Protein AF-0000000087804708 (afdb_homodimer)

InterPro domains:
  IPR002577 Helix-turn-helix, HxlR type [PF01638] (23-110)
  IPR002577 Helix-turn-helix, HxlR type [PS51118] (15-113)
  IPR036388 Winged helix-like DNA-binding domain superfamily [G3DSA:1.10.10.10] (1-117)
  IPR036390 Winged helix DNA-binding domain superfamily [SSF46785] (14-110)

pLDDT: mean 95.7, std 7.65, range [40.72, 98.81]

Foldseek 3Di:
DPPPDDDLCVCQVPDPVSVVCVLCPDDCRLVLLVVQLVHKDFLVRSVVVPPPDDSVRSVVNQVVCVVVQQKDWDWDPDVVITIIIHGDPVNNVCVVVVVVCVVVVVVVVVVCVVVVVD/DPPPDDDLCVCQVPDPVSVVCVLCPDDCRLVLLVVQLVHKDFLVRSVVVPPPDDSVRSVVNQVVCVVVQQKDWDWDPDVVITIIIHGDPVNNVCVVVVVVCVVVVVVVVVVCVVVVVD

Nearest PDB structures (foldseek):
  4a5n-assembly2_D  TM=9.215E-01  e=2.340E-09  Bacillus subtilis
  4a5m-assembly1_B  TM=9.350E-01  e=2.830E-09  Bacillus subtilis
  2fsw-assembly1_A  TM=8.884E-01  e=7.799E-09  Porphyromonas gingivalis W83
  5hs8-assembly1_A  TM=8.272E-01  e=1.379E-08  Bacillus subtilis subsp. subtilis str. 168
  1yyv-assembly1_B  TM=7.844E-01  e=1.379E-08  Salmonella enterica subsp. enterica serovar Typhimurium str. LT2

Structure (mmCIF, N/CA/C/O backbone):
data_AF-00000000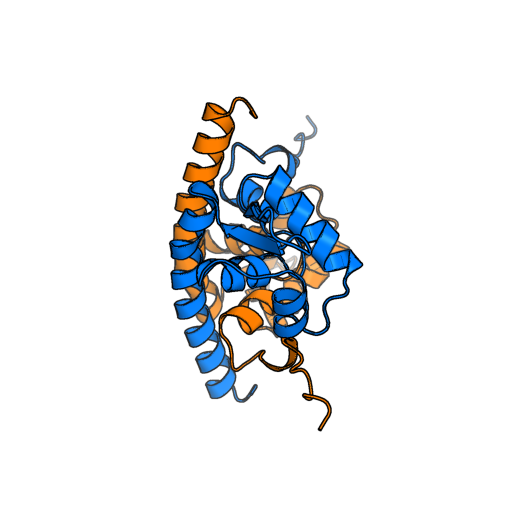87804708-model_v1
#
loop_
_entity.id
_entity.type
_entity.pdbx_description
1 polymer 'Helix-turn-helix domain-containing protein'
#
loop_
_atom_site.group_PDB
_atom_site.id
_atom_site.type_symbol
_atom_site.label_atom_id
_atom_site.label_alt_id
_atom_site.label_comp_id
_atom_site.label_asym_id
_atom_site.label_entity_id
_atom_site.label_seq_id
_atom_site.pdbx_PDB_ins_code
_atom_site.Cartn_x
_atom_site.Cartn_y
_atom_site.Cartn_z
_atom_site.occupancy
_atom_site.B_iso_or_equiv
_atom_site.auth_seq_id
_atom_site.auth_comp_id
_atom_site.auth_asym_id
_atom_site.auth_atom_id
_atom_site.pdbx_PDB_model_num
ATOM 1 N N . MET A 1 1 ? 29.203 -20.672 -7.141 1 40.72 1 MET A N 1
ATOM 2 C CA . MET A 1 1 ? 29.219 -19.328 -6.59 1 40.72 1 MET A CA 1
ATOM 3 C C . MET A 1 1 ? 27.844 -18.953 -6.031 1 40.72 1 MET A C 1
ATOM 5 O O . MET A 1 1 ? 26.812 -19.219 -6.664 1 40.72 1 MET A O 1
ATOM 9 N N . ALA A 1 2 ? 27.688 -18.953 -4.844 1 51.41 2 ALA A N 1
ATOM 10 C CA . ALA A 1 2 ? 26.406 -18.75 -4.16 1 51.41 2 ALA A CA 1
ATOM 11 C C . ALA A 1 2 ? 25.672 -17.531 -4.699 1 51.41 2 ALA A C 1
ATOM 13 O O . ALA A 1 2 ? 26.266 -16.453 -4.836 1 51.41 2 ALA A O 1
ATOM 14 N N . GLU A 1 3 ? 24.766 -17.734 -5.645 1 63.75 3 GLU A N 1
ATOM 15 C CA . GLU A 1 3 ? 24.109 -16.578 -6.234 1 63.75 3 GLU A CA 1
ATOM 16 C C . GLU A 1 3 ? 23.75 -15.539 -5.168 1 63.75 3 GLU A C 1
ATOM 18 O O . GLU A 1 3 ? 23.188 -15.875 -4.129 1 63.75 3 GLU A O 1
ATOM 23 N N . GLN A 1 4 ? 24.5 -14.57 -4.914 1 77.81 4 GLN A N 1
ATOM 24 C CA . GLN A 1 4 ? 24.25 -13.492 -3.969 1 77.81 4 GLN A CA 1
ATOM 25 C C . GLN A 1 4 ? 22.859 -12.898 -4.164 1 77.81 4 GLN A C 1
ATOM 27 O O . GLN A 1 4 ? 22.531 -12.375 -5.234 1 77.81 4 GLN A O 1
ATOM 32 N N . LEU A 1 5 ? 21.922 -13.281 -3.314 1 90.06 5 LEU A N 1
ATOM 33 C CA . LEU A 1 5 ? 20.547 -12.805 -3.438 1 90.06 5 LEU A CA 1
ATOM 34 C C . LEU A 1 5 ? 20.469 -11.305 -3.189 1 90.06 5 LEU A C 1
ATOM 36 O O . LEU A 1 5 ? 21.156 -10.781 -2.311 1 90.06 5 LEU A O 1
ATOM 40 N N . VAL A 1 6 ? 19.75 -10.672 -4.059 1 90.38 6 VAL A N 1
ATOM 41 C CA . VAL A 1 6 ? 19.562 -9.227 -3.939 1 90.38 6 VAL A CA 1
ATOM 42 C C . VAL A 1 6 ? 18.469 -8.938 -2.914 1 90.38 6 VAL A C 1
ATOM 44 O O . VAL A 1 6 ? 17.375 -9.508 -2.98 1 90.38 6 VAL A O 1
ATOM 47 N N . ASN A 1 7 ? 18.859 -8.148 -1.885 1 96.06 7 ASN A N 1
ATOM 48 C CA . ASN A 1 7 ? 17.844 -7.617 -0.981 1 96.06 7 ASN A CA 1
ATOM 49 C C . ASN A 1 7 ? 16.953 -6.602 -1.681 1 96.06 7 ASN A C 1
ATOM 51 O O . ASN A 1 7 ? 17.406 -5.516 -2.049 1 96.06 7 ASN A O 1
ATOM 55 N N . VAL A 1 8 ? 15.672 -6.938 -1.8 1 95.19 8 VAL A N 1
ATOM 56 C CA . VAL A 1 8 ? 14.781 -6.102 -2.592 1 95.19 8 VAL A CA 1
ATOM 57 C C . VAL A 1 8 ? 14.688 -4.711 -1.969 1 95.19 8 VAL A C 1
ATOM 59 O O . VAL A 1 8 ? 14.453 -3.723 -2.672 1 95.19 8 VAL A O 1
ATOM 62 N N . HIS A 1 9 ? 14.875 -4.562 -0.65 1 94.62 9 HIS A N 1
ATOM 63 C CA . HIS A 1 9 ? 14.812 -3.27 0.025 1 94.62 9 HIS A CA 1
ATOM 64 C C . HIS A 1 9 ? 15.984 -2.377 -0.386 1 94.62 9 HIS A C 1
ATOM 66 O O . HIS A 1 9 ? 15.914 -1.154 -0.245 1 94.62 9 HIS A O 1
ATOM 72 N N . ASP A 1 10 ? 17.047 -2.988 -0.896 1 96.19 10 ASP A N 1
ATOM 73 C CA . ASP A 1 10 ? 18.203 -2.227 -1.368 1 96.19 10 ASP A CA 1
ATOM 74 C C . ASP A 1 10 ? 17.906 -1.548 -2.703 1 96.19 10 ASP A C 1
ATOM 76 O O . ASP A 1 10 ? 18.672 -0.706 -3.166 1 96.19 10 ASP A O 1
ATOM 80 N N . LEU A 1 11 ? 16.766 -1.936 -3.232 1 97.06 11 LEU A N 1
ATOM 81 C CA . LEU A 1 11 ? 16.406 -1.384 -4.535 1 97.06 11 LEU A CA 1
ATOM 82 C C . LEU A 1 11 ? 15.633 -0.079 -4.379 1 97.06 11 LEU A C 1
ATOM 84 O O . LEU A 1 11 ? 15.312 0.581 -5.371 1 97.06 11 LEU A O 1
ATOM 88 N N . VAL A 1 12 ? 15.375 0.288 -3.113 1 97.06 12 VAL A N 1
ATOM 89 C CA . VAL A 1 12 ? 14.734 1.571 -2.852 1 97.06 12 VAL A CA 1
ATOM 90 C C . VAL A 1 12 ? 15.586 2.703 -3.418 1 97.06 12 VAL A C 1
ATOM 92 O O . VAL A 1 12 ? 16.812 2.723 -3.236 1 97.06 12 VAL A O 1
ATOM 95 N N . GLY A 1 13 ? 14.953 3.611 -4.152 1 97.38 13 GLY A N 1
ATOM 96 C CA . GLY A 1 13 ? 15.68 4.691 -4.809 1 97.38 13 GLY A CA 1
ATOM 97 C C . GLY A 1 13 ? 16.094 4.355 -6.23 1 97.38 13 GLY A C 1
ATOM 98 O O . GLY A 1 13 ? 16.578 5.215 -6.961 1 97.38 13 GLY A O 1
ATOM 99 N N . ARG A 1 14 ? 15.875 3.076 -6.621 1 97.31 14 ARG A N 1
ATOM 100 C CA . ARG A 1 14 ? 16.219 2.631 -7.965 1 97.31 14 ARG A CA 1
ATOM 101 C C . ARG A 1 14 ? 15.023 1.949 -8.633 1 97.31 14 ARG A C 1
ATOM 103 O O . ARG A 1 14 ? 14.844 2.062 -9.852 1 97.31 14 ARG A O 1
ATOM 110 N N . CYS A 1 15 ? 14.289 1.201 -7.91 1 98.06 15 CYS A N 1
ATOM 111 C CA . CYS A 1 15 ? 13.086 0.522 -8.359 1 98.06 15 CYS A CA 1
ATOM 112 C C . CYS A 1 15 ? 11.836 1.26 -7.891 1 98.06 15 CYS A C 1
ATOM 114 O O . CYS A 1 15 ? 11.648 1.466 -6.691 1 98.06 15 CYS A O 1
ATOM 116 N N . PRO A 1 16 ? 10.953 1.622 -8.828 1 98.44 16 PRO A N 1
ATOM 117 C CA . PRO A 1 16 ? 9.766 2.379 -8.43 1 98.44 16 PRO A CA 1
ATOM 118 C C . PRO A 1 16 ? 8.844 1.583 -7.512 1 98.44 16 PRO A C 1
ATOM 120 O O . PRO A 1 16 ? 8.211 2.154 -6.617 1 98.44 16 PRO A O 1
ATOM 123 N N . PHE A 1 17 ? 8.82 0.298 -7.691 1 98.06 17 PHE A N 1
ATOM 124 C CA . PHE A 1 17 ? 7.922 -0.51 -6.879 1 98.06 17 PHE A CA 1
ATOM 125 C C . PHE A 1 17 ? 8.492 -0.714 -5.48 1 98.06 17 PHE A C 1
ATOM 127 O O . PHE A 1 17 ? 7.766 -0.603 -4.488 1 98.06 17 PHE A O 1
ATOM 134 N N . ALA A 1 18 ? 9.789 -1.055 -5.359 1 97.56 18 ALA A N 1
ATOM 135 C CA . ALA A 1 18 ? 10.422 -1.154 -4.047 1 97.56 18 ALA A CA 1
ATOM 136 C C . ALA A 1 18 ? 10.336 0.171 -3.295 1 97.56 18 ALA A C 1
ATOM 138 O O . ALA A 1 18 ? 10.07 0.19 -2.09 1 97.56 18 ALA A O 1
ATOM 139 N N . THR A 1 19 ? 10.531 1.258 -4.031 1 97.88 19 THR A N 1
ATOM 140 C CA . THR A 1 19 ? 10.453 2.592 -3.447 1 97.88 19 THR A CA 1
ATOM 141 C C . THR A 1 19 ? 9.039 2.885 -2.957 1 97.88 19 THR A C 1
ATOM 143 O O . THR A 1 19 ? 8.844 3.324 -1.821 1 97.88 19 THR A O 1
ATOM 146 N N . SER A 1 20 ? 8.039 2.605 -3.783 1 97.12 20 SER A N 1
ATOM 147 C CA . SER A 1 20 ? 6.648 2.832 -3.404 1 97.12 20 SER A CA 1
ATOM 148 C C . SER A 1 20 ? 6.25 1.956 -2.223 1 97.12 20 SER A C 1
ATOM 150 O O . SER A 1 20 ? 5.527 2.402 -1.329 1 97.12 20 SER A O 1
ATOM 152 N N . GLN A 1 21 ? 6.676 0.709 -2.283 1 96.12 21 GLN A N 1
ATOM 153 C CA . GLN A 1 21 ? 6.371 -0.192 -1.177 1 96.12 21 GLN A CA 1
ATOM 154 C C . GLN A 1 21 ? 6.887 0.37 0.146 1 96.12 21 GLN A C 1
ATOM 156 O O . GLN A 1 21 ? 6.176 0.343 1.154 1 96.12 21 GLN A O 1
ATOM 161 N N . LYS A 1 22 ? 8.102 0.842 0.152 1 95.44 22 LYS A N 1
ATOM 162 C CA . LYS A 1 22 ? 8.68 1.433 1.356 1 95.44 22 LYS A CA 1
ATOM 163 C C . LYS A 1 22 ? 7.844 2.615 1.842 1 95.44 22 LYS A C 1
ATOM 165 O O . LYS A 1 22 ? 7.559 2.732 3.035 1 95.44 22 LYS A O 1
ATOM 170 N N . LEU A 1 23 ? 7.438 3.471 0.942 1 95.94 23 LEU A N 1
ATOM 171 C CA . LEU A 1 23 ? 6.727 4.699 1.268 1 95.94 23 LEU A CA 1
ATOM 172 C C . LEU A 1 23 ? 5.324 4.395 1.785 1 95.94 23 LEU A C 1
ATOM 174 O O . LEU A 1 23 ? 4.797 5.121 2.629 1 95.94 23 LEU A O 1
ATOM 178 N N . LEU A 1 24 ? 4.758 3.352 1.219 1 93.62 24 LEU A N 1
ATOM 179 C CA . LEU A 1 24 ? 3.357 3.072 1.503 1 93.62 24 LEU A CA 1
ATOM 180 C C . LEU A 1 24 ? 3.223 1.929 2.504 1 93.62 24 LEU A C 1
ATOM 182 O O . LEU A 1 24 ? 2.119 1.438 2.75 1 93.62 24 LEU A O 1
ATOM 186 N N . ALA A 1 25 ? 4.441 1.642 3.008 1 87.38 25 ALA A N 1
ATOM 187 C CA . ALA A 1 25 ? 4.434 0.559 3.986 1 87.38 25 ALA A CA 1
ATOM 188 C C . ALA A 1 25 ? 3.648 0.954 5.234 1 87.38 25 ALA A C 1
ATOM 190 O O . ALA A 1 25 ? 3.654 2.119 5.637 1 87.38 25 ALA A O 1
ATOM 191 N N . GLY A 1 26 ? 2.818 0.131 5.777 1 83.31 26 GLY A N 1
ATOM 192 C CA . GLY A 1 26 ? 2.027 0.379 6.973 1 83.31 26 GLY A CA 1
ATOM 193 C C . GLY A 1 26 ? 0.533 0.355 6.715 1 83.31 26 GLY A C 1
ATOM 194 O O . GLY A 1 26 ? 0.088 0.59 5.59 1 83.31 26 GLY A O 1
ATOM 195 N N . LYS A 1 27 ? -0.125 0.349 7.719 1 90.69 27 LYS A N 1
ATOM 196 C CA . LYS A 1 27 ? -1.565 0.12 7.656 1 90.69 27 LYS A CA 1
ATOM 197 C C . LYS A 1 27 ? -2.316 1.417 7.371 1 90.69 27 LYS A C 1
ATOM 199 O O . LYS A 1 27 ? -3.463 1.39 6.918 1 90.69 27 LYS A O 1
ATOM 204 N N . TRP A 1 28 ? -1.618 2.553 7.43 1 96.19 28 TRP A N 1
ATOM 205 C CA . TRP A 1 28 ? -2.365 3.807 7.438 1 96.19 28 TRP A CA 1
ATOM 206 C C . TRP A 1 28 ? -1.939 4.699 6.277 1 96.19 28 TRP A C 1
ATOM 208 O O . TRP A 1 28 ? -2.646 5.645 5.922 1 96.19 28 TRP A O 1
ATOM 218 N N . SER A 1 29 ? -0.839 4.41 5.645 1 95.88 29 SER A N 1
ATOM 219 C CA . SER A 1 29 ? -0.199 5.344 4.723 1 95.88 29 SER A CA 1
ATOM 220 C C . SER A 1 29 ? -1.113 5.68 3.551 1 95.88 29 SER A C 1
ATOM 222 O O . SER A 1 29 ? -1.281 6.848 3.201 1 95.88 29 SER A O 1
ATOM 224 N N . LEU A 1 30 ? -1.715 4.672 2.986 1 97.06 30 LEU A N 1
ATOM 225 C CA . LEU A 1 30 ? -2.592 4.879 1.84 1 97.06 30 LEU A CA 1
ATOM 226 C C . LEU A 1 30 ? -3.783 5.754 2.219 1 97.06 30 LEU A C 1
ATOM 228 O O . LEU A 1 30 ? -4.156 6.664 1.473 1 97.06 30 LEU A O 1
ATOM 232 N N . LEU A 1 31 ? -4.332 5.527 3.367 1 98.12 31 LEU A N 1
ATOM 233 C CA . LEU A 1 31 ? -5.516 6.266 3.801 1 98.12 31 LEU A CA 1
ATOM 234 C C . LEU A 1 31 ? -5.156 7.703 4.168 1 98.12 31 LEU A C 1
ATOM 236 O O . LEU A 1 31 ? -5.93 8.625 3.908 1 98.12 31 LEU A O 1
ATOM 240 N N . ILE A 1 32 ? -3.984 7.852 4.781 1 98.38 32 ILE A N 1
ATOM 241 C CA . ILE A 1 32 ? -3.527 9.203 5.086 1 98.38 32 ILE A CA 1
ATOM 242 C C . ILE A 1 32 ? -3.311 9.977 3.791 1 98.38 32 ILE A C 1
ATOM 244 O O . ILE A 1 32 ? -3.754 11.125 3.664 1 98.38 32 ILE A O 1
ATOM 248 N N . MET A 1 33 ? -2.662 9.359 2.807 1 98.31 33 MET A N 1
ATOM 249 C CA . MET A 1 33 ? -2.441 10 1.513 1 98.31 33 MET A CA 1
ATOM 250 C C . MET A 1 33 ? -3.766 10.375 0.857 1 98.31 33 MET A C 1
ATOM 252 O O . MET A 1 33 ? -3.887 11.445 0.262 1 98.31 33 MET A O 1
ATOM 256 N N . HIS A 1 34 ? -4.707 9.5 0.982 1 98.62 34 HIS A N 1
ATOM 257 C CA . HIS A 1 34 ? -6.027 9.766 0.423 1 98.62 34 HIS A CA 1
ATOM 258 C C . HIS A 1 34 ? -6.68 10.969 1.098 1 98.62 34 HIS A C 1
ATOM 260 O O . HIS A 1 34 ? -7.172 11.875 0.422 1 98.62 34 HIS A O 1
ATOM 266 N N . GLU A 1 35 ? -6.684 10.984 2.426 1 98.56 35 GLU A N 1
ATOM 267 C CA . GLU A 1 35 ? -7.297 12.086 3.162 1 98.56 35 GLU A CA 1
ATOM 268 C C . GLU A 1 35 ? -6.652 13.414 2.795 1 98.56 35 GLU A C 1
ATOM 270 O O . GLU A 1 35 ? -7.352 14.414 2.588 1 98.56 35 GLU A O 1
ATOM 275 N N . LEU A 1 36 ? -5.371 13.422 2.639 1 98.75 36 LEU A N 1
ATOM 276 C CA . LEU A 1 36 ? -4.648 14.664 2.385 1 98.75 36 LEU A CA 1
ATOM 277 C C . LEU A 1 36 ? -4.766 15.07 0.919 1 98.75 36 LEU A C 1
ATOM 279 O O . LEU A 1 36 ? -4.484 16.219 0.566 1 98.75 36 LEU A O 1
ATOM 283 N N . SER A 1 37 ? -5.102 14.094 0.07 1 98.5 37 SER A N 1
ATOM 284 C CA . SER A 1 37 ? -5.273 14.414 -1.344 1 98.5 37 SER A CA 1
ATOM 285 C C . SER A 1 37 ? -6.457 15.352 -1.56 1 98.5 37 SER A C 1
ATOM 287 O O . SER A 1 37 ? -6.559 16 -2.602 1 98.5 37 SER A O 1
ATOM 289 N N . GLU A 1 38 ? -7.305 15.43 -0.633 1 97.19 38 GLU A N 1
ATOM 290 C CA . GLU A 1 38 ? -8.492 16.266 -0.738 1 97.19 38 GLU A CA 1
ATOM 291 C C . GLU A 1 38 ? -8.211 17.688 -0.243 1 97.19 38 GLU A C 1
ATOM 293 O O . GLU A 1 38 ? -9.062 18.578 -0.377 1 97.19 38 GLU A O 1
ATOM 298 N N . GLY A 1 39 ? -7.102 17.906 0.37 1 98 39 GLY A N 1
ATOM 299 C CA . GLY A 1 39 ? -6.707 19.219 0.875 1 98 39 GLY A CA 1
ATOM 300 C C . GLY A 1 39 ? -6.082 19.156 2.256 1 98 39 GLY A C 1
ATOM 301 O O . GLY A 1 39 ? -5.922 18.078 2.824 1 98 39 GLY A O 1
ATOM 302 N N . PRO A 1 40 ? -5.711 20.328 2.762 1 98.62 40 PRO A N 1
ATOM 303 C CA . PRO A 1 40 ? -5.117 20.391 4.098 1 98.62 40 PRO A CA 1
ATOM 304 C C . PRO A 1 40 ? -6.062 19.906 5.191 1 98.62 40 PRO A C 1
ATOM 306 O O . PRO A 1 40 ? -7.266 20.172 5.133 1 98.62 40 PRO A O 1
ATOM 309 N N . VAL A 1 41 ? -5.508 19.203 6.164 1 98.69 41 VAL A N 1
ATOM 310 C CA . VAL A 1 41 ? -6.316 18.656 7.246 1 98.69 41 VAL A CA 1
ATOM 311 C C . VAL A 1 41 ? -5.578 18.812 8.578 1 98.69 41 VAL A C 1
ATOM 313 O O . VAL A 1 41 ? -4.355 18.656 8.633 1 98.69 41 VAL A O 1
ATOM 316 N N . ARG A 1 42 ? -6.32 19.125 9.609 1 98.31 42 ARG A N 1
ATOM 317 C CA . ARG A 1 42 ? -5.738 19.219 10.938 1 98.31 42 ARG A CA 1
ATOM 318 C C . ARG A 1 42 ? -5.562 17.828 11.562 1 98.31 42 ARG A C 1
ATOM 320 O O . ARG A 1 42 ? -6.262 16.891 11.188 1 98.31 42 ARG A O 1
ATOM 327 N N . PHE A 1 43 ? -4.664 17.781 12.594 1 98.44 43 PHE A N 1
ATOM 328 C CA . PHE A 1 43 ? -4.293 16.516 13.227 1 98.44 43 PHE A CA 1
ATOM 329 C C . PHE A 1 43 ? -5.523 15.812 13.781 1 98.44 43 PHE A C 1
ATOM 331 O O . PHE A 1 43 ? -5.77 14.648 13.469 1 98.44 43 PHE A O 1
ATOM 338 N N . ARG A 1 44 ? -6.2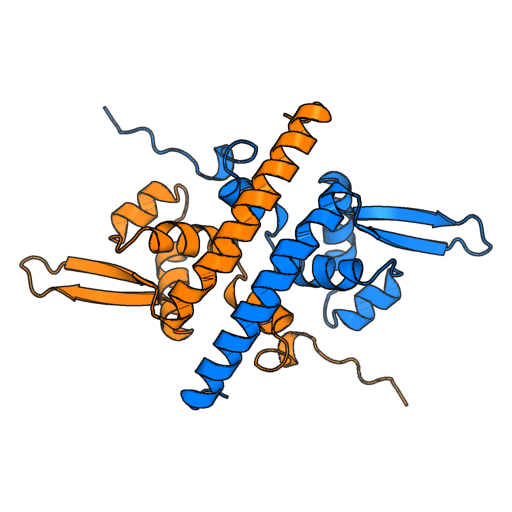89 16.5 14.477 1 97.5 44 ARG A N 1
ATOM 339 C CA . ARG A 1 44 ? -7.43 15.898 15.156 1 97.5 44 ARG A CA 1
ATOM 340 C C . ARG A 1 44 ? -8.484 15.445 14.148 1 97.5 44 ARG A C 1
ATOM 342 O O . ARG A 1 44 ? -9.164 14.438 14.367 1 97.5 44 ARG A O 1
ATOM 349 N N . GLU A 1 45 ? -8.633 16.219 13.117 1 97.81 45 GLU A N 1
ATOM 350 C CA . GLU A 1 45 ? -9.562 15.828 12.055 1 97.81 45 GLU A CA 1
ATOM 351 C C . GLU A 1 45 ? -9.109 14.547 11.367 1 97.81 45 GLU A C 1
ATOM 353 O O . GLU A 1 45 ? -9.922 13.664 11.086 1 97.81 45 GLU A O 1
ATOM 358 N N . LEU A 1 46 ? -7.832 14.398 11.047 1 98.31 46 LEU A N 1
ATOM 359 C CA . LEU A 1 46 ? -7.289 13.164 10.5 1 98.31 46 LEU A CA 1
ATOM 360 C C . LEU A 1 46 ? -7.551 11.992 11.438 1 98.31 46 LEU A C 1
ATOM 362 O O . LEU A 1 46 ? -7.965 10.922 10.992 1 98.31 46 LEU A O 1
ATOM 366 N N . GLU A 1 47 ? -7.23 12.25 12.719 1 98.06 47 GLU A N 1
ATOM 367 C CA . GLU A 1 47 ? -7.461 11.227 13.734 1 98.06 47 GLU A CA 1
ATOM 368 C C . GLU A 1 47 ? -8.906 10.734 13.695 1 98.06 47 GLU A C 1
ATOM 370 O O . GLU A 1 47 ? -9.156 9.531 13.75 1 98.06 47 GLU A O 1
ATOM 375 N N . ARG A 1 48 ? -9.828 11.656 13.547 1 97.38 48 ARG A N 1
ATOM 376 C CA . ARG A 1 48 ? -11.25 11.32 13.516 1 97.38 48 ARG A CA 1
ATOM 377 C C . ARG A 1 48 ? -11.594 10.531 12.25 1 97.38 48 ARG A C 1
ATOM 379 O O . ARG A 1 48 ? -12.273 9.508 12.32 1 97.38 48 ARG A O 1
ATOM 386 N N . ARG A 1 49 ? -11.133 10.953 11.117 1 96.94 49 ARG A N 1
ATOM 387 C CA . ARG A 1 49 ? -11.453 10.344 9.828 1 96.94 49 ARG A CA 1
ATOM 388 C C . ARG A 1 49 ? -10.859 8.945 9.719 1 96.94 49 ARG A C 1
ATOM 390 O O . ARG A 1 49 ? -11.383 8.102 8.984 1 96.94 49 ARG A O 1
ATOM 397 N N . LEU A 1 50 ? -9.812 8.719 10.461 1 97.88 50 LEU A N 1
ATOM 398 C CA . LEU A 1 50 ? -9.078 7.461 10.352 1 97.88 50 LEU A CA 1
ATOM 399 C C . LEU A 1 50 ? -9.281 6.605 11.602 1 97.88 50 LEU A C 1
ATOM 401 O O . LEU A 1 50 ? -8.461 5.727 11.891 1 97.88 50 LEU A O 1
ATOM 405 N N . HIS A 1 51 ? -10.406 6.934 12.312 1 97.44 51 HIS A N 1
ATOM 406 C CA . HIS A 1 51 ? -10.711 6.09 13.461 1 97.44 51 HIS A CA 1
ATOM 407 C C . HIS A 1 51 ? -10.734 4.613 13.07 1 97.44 51 HIS A C 1
ATOM 409 O O . HIS A 1 51 ? -11.305 4.25 12.047 1 97.44 51 HIS A O 1
ATOM 415 N N . PRO A 1 52 ? -9.961 3.822 13.883 1 97.5 52 PRO A N 1
ATOM 416 C CA . PRO A 1 52 ? -9.492 4.016 15.258 1 97.5 52 PRO A CA 1
ATOM 417 C C . PRO A 1 52 ? -7.977 4.223 15.344 1 97.5 52 PRO A C 1
ATOM 419 O O . PRO A 1 52 ? -7.332 3.703 16.25 1 97.5 52 PRO A O 1
ATOM 422 N N . ILE A 1 53 ? -7.316 4.848 14.43 1 97.44 53 ILE A N 1
ATOM 423 C CA . ILE A 1 53 ? -5.883 5.121 14.516 1 97.44 53 ILE A CA 1
ATOM 424 C C . ILE A 1 53 ? -5.566 5.793 15.852 1 97.44 53 ILE A C 1
ATOM 426 O O . ILE A 1 53 ? -6.328 6.641 16.328 1 97.44 53 ILE A O 1
ATOM 430 N N . THR A 1 54 ? -4.445 5.395 16.484 1 97.94 54 THR A N 1
ATOM 431 C CA . THR A 1 54 ? -4.023 6.047 17.719 1 97.94 54 THR A CA 1
ATOM 432 C C . THR A 1 54 ? -3.236 7.32 17.406 1 97.94 54 THR A C 1
ATOM 434 O O . THR A 1 54 ? -2.684 7.469 16.312 1 97.94 54 THR A O 1
ATOM 437 N N . GLN A 1 55 ? -3.176 8.195 18.328 1 98.12 55 GLN A N 1
ATOM 438 C CA . GLN A 1 55 ? -2.422 9.438 18.188 1 98.12 55 GLN A CA 1
ATOM 439 C C . GLN A 1 55 ? -0.942 9.156 17.938 1 98.12 55 GLN A C 1
ATOM 441 O O . GLN A 1 55 ? -0.305 9.82 17.125 1 98.12 55 GLN A O 1
ATOM 446 N N . ALA A 1 56 ? -0.42 8.25 18.625 1 98.31 56 ALA A N 1
ATOM 447 C CA . ALA A 1 56 ? 0.989 7.895 18.469 1 98.31 56 ALA A CA 1
ATOM 448 C C . ALA A 1 56 ? 1.288 7.418 17.047 1 98.31 56 ALA A C 1
ATOM 450 O O . ALA A 1 56 ? 2.271 7.848 16.438 1 98.31 56 ALA A O 1
ATOM 451 N N . THR A 1 57 ? 0.416 6.527 16.531 1 98.25 57 THR A N 1
ATOM 452 C CA . THR A 1 57 ? 0.588 5.988 15.188 1 98.25 57 THR A CA 1
ATOM 453 C C . THR A 1 57 ? 0.462 7.094 14.141 1 98.25 57 THR A C 1
ATOM 455 O O . THR A 1 57 ? 1.26 7.164 13.203 1 98.25 57 THR A O 1
ATOM 458 N N . LEU A 1 58 ? -0.527 7.934 14.32 1 98.5 58 LEU A N 1
ATOM 459 C CA . LEU A 1 58 ? -0.722 9.039 13.383 1 98.5 58 LEU A CA 1
ATOM 460 C C . LEU A 1 58 ? 0.474 9.984 13.398 1 98.5 58 LEU A C 1
ATOM 462 O O . LEU A 1 58 ? 0.968 10.383 12.344 1 98.5 58 LEU A O 1
ATOM 466 N N . THR A 1 59 ? 0.959 10.359 14.555 1 98.62 59 THR A N 1
ATOM 467 C CA . THR A 1 59 ? 2.123 11.234 14.688 1 98.62 59 THR A CA 1
ATOM 468 C C . THR A 1 59 ? 3.33 10.633 13.969 1 98.62 59 THR A C 1
ATOM 470 O O . THR A 1 59 ? 3.994 11.312 13.188 1 98.62 59 THR A O 1
ATOM 473 N N . ARG A 1 60 ? 3.578 9.391 14.219 1 98.19 60 ARG A N 1
ATOM 474 C CA . ARG A 1 60 ? 4.715 8.711 13.602 1 98.19 60 ARG A CA 1
ATOM 475 C C . ARG A 1 60 ? 4.582 8.68 12.086 1 98.19 60 ARG A C 1
ATOM 477 O O . ARG A 1 60 ? 5.551 8.93 11.367 1 98.19 60 ARG A O 1
ATOM 484 N N . ALA A 1 61 ? 3.385 8.336 11.609 1 98 61 ALA A N 1
ATOM 485 C CA . ALA A 1 61 ? 3.154 8.25 10.172 1 98 61 ALA A CA 1
ATOM 486 C C . ALA A 1 61 ? 3.355 9.602 9.5 1 98 61 ALA A C 1
ATOM 488 O O . ALA A 1 61 ? 4.031 9.703 8.477 1 98 61 ALA A O 1
ATOM 489 N N . LEU A 1 62 ? 2.803 10.641 10.102 1 98.62 62 LEU A N 1
ATOM 490 C CA . LEU A 1 62 ? 2.918 11.984 9.531 1 98.62 62 LEU A CA 1
ATOM 491 C C . LEU A 1 62 ? 4.367 12.453 9.539 1 98.62 62 LEU A C 1
ATOM 493 O O . LEU A 1 62 ? 4.832 13.055 8.562 1 98.62 62 LEU A O 1
ATOM 497 N N . ARG A 1 63 ? 5.039 12.195 10.594 1 98.44 63 ARG A N 1
ATOM 498 C CA . ARG A 1 63 ? 6.453 12.547 10.664 1 98.44 63 ARG A CA 1
ATOM 499 C C . ARG A 1 63 ? 7.254 11.828 9.586 1 98.44 63 ARG A C 1
ATOM 501 O O . ARG A 1 63 ? 8.086 12.438 8.914 1 98.44 63 ARG A O 1
ATOM 508 N N . GLN A 1 64 ? 7.035 10.555 9.477 1 97.88 64 GLN A N 1
ATOM 509 C CA . GLN A 1 64 ? 7.727 9.781 8.453 1 97.88 64 GLN A CA 1
ATOM 510 C C . GLN A 1 64 ? 7.43 10.32 7.059 1 97.88 64 GLN A C 1
ATOM 512 O O . GLN A 1 64 ? 8.328 10.438 6.227 1 97.88 64 GLN A O 1
ATOM 517 N N . MET A 1 65 ? 6.227 10.641 6.797 1 98.31 65 MET A N 1
ATOM 518 C CA . MET A 1 65 ? 5.824 11.125 5.48 1 98.31 65 MET A CA 1
ATOM 519 C C . MET A 1 65 ? 6.398 12.516 5.215 1 98.31 65 MET A C 1
ATOM 521 O O . MET A 1 65 ? 6.707 12.852 4.074 1 98.31 65 MET A O 1
ATOM 525 N N . GLU A 1 66 ? 6.488 13.297 6.281 1 98.38 66 GLU A N 1
ATOM 526 C CA . GLU A 1 66 ? 7.199 14.57 6.164 1 98.38 66 GLU A CA 1
ATOM 527 C C . GLU A 1 66 ? 8.664 14.352 5.809 1 98.38 66 GLU A C 1
ATOM 529 O O . GLU A 1 66 ? 9.195 15 4.902 1 98.38 66 GLU A O 1
ATOM 534 N N . ASP A 1 67 ? 9.312 13.445 6.543 1 97.56 67 ASP A N 1
ATOM 535 C CA . ASP A 1 67 ? 10.719 13.125 6.297 1 97.56 67 ASP A CA 1
ATOM 536 C C . ASP A 1 67 ? 10.922 12.594 4.879 1 97.56 67 ASP A C 1
ATOM 538 O O . ASP A 1 67 ? 11.953 12.836 4.258 1 97.56 67 ASP A O 1
ATOM 542 N N . ASP A 1 68 ? 9.945 11.891 4.352 1 97.5 68 ASP A N 1
ATOM 543 C CA . ASP A 1 68 ? 10.016 11.305 3.014 1 97.5 68 ASP A CA 1
ATOM 544 C C . ASP A 1 68 ? 9.68 12.344 1.944 1 97.5 68 ASP A C 1
ATOM 546 O O . ASP A 1 68 ? 9.766 12.062 0.748 1 97.5 68 ASP A O 1
ATOM 550 N N . GLY A 1 69 ? 9.234 13.5 2.363 1 97.94 69 GLY A N 1
ATOM 551 C CA . GLY A 1 69 ? 8.969 14.586 1.434 1 97.94 69 GLY A CA 1
ATOM 552 C C . GLY A 1 69 ? 7.57 14.539 0.843 1 97.94 69 GLY A C 1
ATOM 553 O O . GLY A 1 69 ? 7.262 15.266 -0.099 1 97.94 69 GLY A O 1
ATOM 554 N N . LEU A 1 70 ? 6.703 13.719 1.362 1 98.38 70 LEU A N 1
ATOM 555 C CA . LEU A 1 70 ? 5.367 13.531 0.802 1 98.38 70 LEU A CA 1
ATOM 556 C C . LEU A 1 70 ? 4.375 14.508 1.422 1 98.38 70 LEU A C 1
ATOM 558 O O . LEU A 1 70 ? 3.395 14.898 0.781 1 98.38 70 LEU A O 1
ATOM 562 N N . VAL A 1 71 ? 4.582 14.883 2.688 1 98.75 71 VAL A N 1
ATOM 563 C CA . VAL A 1 71 ? 3.629 15.672 3.455 1 98.75 71 VAL A CA 1
ATOM 564 C C . VAL A 1 71 ? 4.289 16.969 3.922 1 98.75 71 VAL A C 1
ATOM 566 O O . VAL A 1 71 ? 5.457 16.969 4.324 1 98.75 71 VAL A O 1
ATOM 569 N N . HIS A 1 72 ? 3.543 18.016 3.816 1 98.75 72 HIS A N 1
ATOM 570 C CA . HIS A 1 72 ? 3.938 19.328 4.324 1 98.75 72 HIS A CA 1
ATOM 571 C C . HIS A 1 72 ? 3.17 19.688 5.594 1 98.75 72 HIS A C 1
ATOM 573 O O . HIS A 1 72 ? 1.942 19.578 5.633 1 98.75 72 HIS A O 1
ATOM 579 N N . ARG A 1 73 ? 3.895 19.906 6.629 1 98.44 73 ARG A N 1
ATOM 580 C CA . ARG A 1 73 ? 3.33 20.391 7.883 1 98.44 73 ARG A CA 1
ATOM 581 C C . ARG A 1 73 ? 3.398 21.906 7.957 1 98.44 73 ARG A C 1
ATOM 583 O O . ARG A 1 73 ? 4.488 22.484 7.977 1 98.44 73 ARG A O 1
ATOM 590 N N . GLU A 1 74 ? 2.234 22.609 7.977 1 98.25 74 GLU A N 1
ATOM 591 C CA . GLU A 1 74 ? 2.166 24.062 8.031 1 98.25 74 GLU A CA 1
ATOM 592 C C . GLU A 1 74 ? 1.731 24.547 9.414 1 98.25 74 GLU A C 1
ATOM 594 O O . GLU A 1 74 ? 0.699 24.109 9.93 1 98.25 74 GLU A O 1
ATOM 599 N N . VAL A 1 75 ? 2.486 25.453 9.984 1 97.12 75 VAL A N 1
ATOM 600 C CA . VAL A 1 75 ? 2.15 26.047 11.273 1 97.12 75 VAL A CA 1
ATOM 601 C C . VAL A 1 75 ? 1.686 27.484 11.078 1 97.12 75 VAL A C 1
ATOM 603 O O . VAL A 1 75 ? 2.375 28.281 10.438 1 97.12 75 VAL A O 1
ATOM 606 N N . TYR A 1 76 ? 0.524 27.812 11.555 1 95.31 76 TYR A N 1
ATOM 607 C CA . TYR A 1 76 ? -0.022 29.172 11.484 1 95.31 76 TYR A CA 1
ATOM 608 C C . TYR A 1 76 ? 0.126 29.875 12.82 1 95.31 76 TYR A C 1
ATOM 610 O O . TYR A 1 76 ? -0.171 29.312 13.875 1 95.31 76 TYR A O 1
ATOM 618 N N . GLY A 1 77 ? 0.602 31.062 12.836 1 91.88 77 GLY A N 1
ATOM 619 C CA . GLY A 1 77 ? 0.855 31.859 14.023 1 91.88 77 GLY A CA 1
ATOM 620 C C . GLY A 1 77 ? -0.412 32.406 14.656 1 91.88 77 GLY A C 1
ATOM 621 O O . GLY A 1 77 ? -0.451 33.562 15.094 1 91.88 77 GLY A O 1
ATOM 622 N N . THR A 1 78 ? -1.423 31.688 14.758 1 92.44 78 THR A N 1
ATOM 623 C CA . THR A 1 78 ? -2.645 32.094 15.453 1 92.44 78 THR A CA 1
ATOM 624 C C . THR A 1 78 ? -2.559 31.734 16.938 1 92.44 78 THR A C 1
ATOM 626 O O . THR A 1 78 ? -1.549 31.203 17.406 1 92.44 78 THR A O 1
ATOM 629 N N . ILE A 1 79 ? -3.416 32.25 17.719 1 91.75 79 ILE A N 1
ATOM 630 C CA . ILE A 1 79 ? -3.529 31.906 19.125 1 91.75 79 ILE A CA 1
ATOM 631 C C . ILE A 1 79 ? -4.84 31.156 19.359 1 91.75 79 ILE A C 1
ATOM 633 O O . ILE A 1 79 ? -5.922 31.734 19.203 1 91.75 79 ILE A O 1
ATOM 637 N N . PRO A 1 80 ? -4.598 29.844 19.75 1 91.94 80 PRO A N 1
ATOM 638 C CA . PRO A 1 80 ? -3.426 28.953 19.766 1 91.94 80 PRO A CA 1
ATOM 639 C C . PRO A 1 80 ? -2.922 28.609 18.359 1 91.94 80 PRO A C 1
ATOM 641 O O . PRO A 1 80 ? -3.676 28.703 17.391 1 91.94 80 PRO A O 1
ATOM 644 N N . PRO A 1 81 ? -1.747 28.172 18.328 1 94.38 81 PRO A N 1
ATOM 645 C CA . PRO A 1 81 ? -1.202 27.828 17.016 1 94.38 81 PRO A CA 1
ATOM 646 C C . PRO A 1 81 ? -2.01 26.75 16.297 1 94.38 81 PRO A C 1
ATOM 648 O O . PRO A 1 81 ? -2.514 25.812 16.953 1 94.38 81 PRO A O 1
ATOM 651 N N . LYS A 1 82 ? -2.18 26.938 15.039 1 95.31 82 LYS A N 1
ATOM 652 C CA . LYS A 1 82 ? -2.861 25.969 14.188 1 95.31 82 LYS A CA 1
ATOM 653 C C . LYS A 1 82 ? -1.872 25.234 13.289 1 95.31 82 LYS A C 1
ATOM 655 O O . LYS A 1 82 ? -0.962 25.844 12.727 1 95.31 82 LYS A O 1
ATOM 660 N N . VAL A 1 83 ? -2.033 23.906 13.289 1 97.62 83 VAL A N 1
ATOM 661 C CA . VAL A 1 83 ? -1.19 23.109 12.406 1 97.62 83 VAL A CA 1
ATOM 662 C C . VAL A 1 83 ? -2.062 22.359 11.406 1 97.62 83 VAL A C 1
ATOM 664 O O . VAL A 1 83 ? -3.096 21.781 11.766 1 97.62 83 VAL A O 1
ATOM 667 N N . GLU A 1 84 ? -1.621 22.438 10.133 1 98.69 84 GLU A N 1
ATOM 668 C CA . GLU A 1 84 ? -2.293 21.672 9.086 1 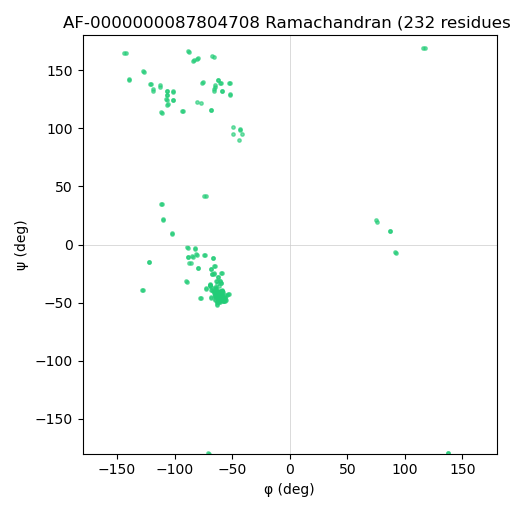98.69 84 GLU A CA 1
ATOM 669 C C . GLU A 1 84 ? -1.297 20.828 8.297 1 98.69 84 GLU A C 1
ATOM 671 O O . GLU A 1 84 ? -0.138 21.219 8.133 1 98.69 84 GLU A O 1
ATOM 676 N N . TYR A 1 85 ? -1.806 19.719 7.836 1 98.81 85 TYR A N 1
ATOM 677 C CA . TYR A 1 85 ? -1.034 18.812 6.984 1 98.81 85 TYR A CA 1
ATOM 678 C C . TYR A 1 85 ? -1.603 18.781 5.57 1 98.81 85 TYR A C 1
ATOM 680 O O . TYR A 1 85 ? -2.822 18.781 5.383 1 98.81 85 TYR A O 1
ATOM 688 N N . SER A 1 86 ? -0.729 18.844 4.586 1 98.81 86 SER A N 1
ATOM 689 C CA . SER A 1 86 ? -1.094 18.75 3.178 1 98.81 86 SER A CA 1
ATOM 690 C C . SER A 1 86 ? -0.049 17.969 2.387 1 98.81 86 SER A C 1
ATOM 692 O O . SER A 1 86 ? 1.034 17.688 2.898 1 98.81 86 SER A O 1
ATOM 694 N N . LEU A 1 87 ? -0.382 17.547 1.193 1 98.81 87 LEU A N 1
ATOM 695 C CA . LEU A 1 87 ? 0.599 16.906 0.329 1 98.81 87 LEU A CA 1
ATOM 696 C C . LEU A 1 87 ? 1.547 17.922 -0.282 1 98.81 87 LEU A C 1
ATOM 698 O O . LEU A 1 87 ? 1.126 19.031 -0.645 1 98.81 87 LEU A O 1
ATOM 702 N N . THR A 1 88 ? 2.805 17.562 -0.341 1 98.62 88 THR A N 1
ATOM 703 C CA . THR A 1 88 ? 3.746 18.328 -1.145 1 98.62 88 THR A CA 1
ATOM 704 C C . THR A 1 88 ? 3.461 18.141 -2.633 1 98.62 88 THR A C 1
ATOM 706 O O . THR A 1 88 ? 2.516 17.453 -3.01 1 98.62 88 THR A O 1
ATOM 709 N N . GLU A 1 89 ? 4.305 18.828 -3.455 1 97.06 89 GLU A N 1
ATOM 710 C CA . GLU A 1 89 ? 4.152 18.641 -4.895 1 97.06 89 GLU A CA 1
ATOM 711 C C . GLU A 1 89 ? 4.363 17.188 -5.297 1 97.06 89 GLU A C 1
ATOM 713 O O . GLU A 1 89 ? 3.547 16.609 -6.02 1 97.06 89 GLU A O 1
ATOM 718 N N . VAL A 1 90 ? 5.477 16.562 -4.836 1 96.94 90 VAL A N 1
ATOM 719 C CA . VAL A 1 90 ? 5.746 15.164 -5.18 1 96.94 90 VAL A CA 1
ATOM 720 C C . VAL A 1 90 ? 4.676 14.266 -4.57 1 96.94 90 VAL A C 1
ATOM 722 O O . VAL A 1 90 ? 4.258 13.281 -5.188 1 96.94 90 VAL A O 1
ATOM 725 N N . GLY A 1 91 ? 4.219 14.602 -3.328 1 98.19 91 GLY A N 1
ATOM 726 C CA . GLY A 1 91 ? 3.117 13.883 -2.715 1 98.19 91 GLY A CA 1
ATOM 727 C C . GLY A 1 91 ? 1.835 13.953 -3.523 1 98.19 91 GLY A C 1
ATOM 728 O O . GLY A 1 91 ? 1.118 12.953 -3.646 1 98.19 91 GLY A O 1
ATOM 729 N N . ALA A 1 92 ? 1.56 15.117 -4.09 1 98.25 92 ALA A N 1
ATOM 730 C CA . ALA A 1 92 ? 0.34 15.328 -4.867 1 98.25 92 ALA A CA 1
ATOM 731 C C . ALA A 1 92 ? 0.345 14.484 -6.137 1 98.25 92 ALA A C 1
ATOM 733 O O . ALA A 1 92 ? -0.714 14.117 -6.652 1 98.25 92 ALA A O 1
ATOM 734 N N . GLY A 1 93 ? 1.54 14.125 -6.598 1 97.75 93 GLY A N 1
ATOM 735 C CA . GLY A 1 93 ? 1.642 13.227 -7.738 1 97.75 93 GLY A CA 1
ATOM 736 C C . GLY A 1 93 ? 0.987 11.883 -7.492 1 97.75 93 GLY A C 1
ATOM 737 O O . GLY A 1 93 ? 0.564 11.211 -8.438 1 97.75 93 GLY A O 1
ATOM 738 N N . PHE A 1 94 ? 0.867 11.5 -6.25 1 98.31 94 PHE A N 1
ATOM 739 C CA . PHE A 1 94 ? 0.271 10.219 -5.871 1 98.31 94 PHE A CA 1
ATOM 740 C C . PHE A 1 94 ? -1.215 10.195 -6.207 1 98.31 94 PHE A C 1
ATOM 742 O O . PHE A 1 94 ? -1.831 9.133 -6.246 1 98.31 94 PHE A O 1
ATOM 749 N N . LYS A 1 95 ? -1.822 11.312 -6.551 1 98.12 95 LYS A N 1
ATOM 750 C CA . LYS A 1 95 ? -3.246 11.391 -6.863 1 98.12 95 LYS A CA 1
ATOM 751 C C . LYS A 1 95 ? -3.596 10.5 -8.055 1 98.12 95 LYS A C 1
ATOM 753 O O . LYS A 1 95 ? -4.699 9.953 -8.125 1 98.12 95 LYS A O 1
ATOM 758 N N . THR A 1 96 ? -2.652 10.352 -8.938 1 97.88 96 THR A N 1
ATOM 759 C CA . THR A 1 96 ? -2.898 9.477 -10.078 1 97.88 96 THR A CA 1
ATOM 760 C C . THR A 1 96 ? -2.992 8.023 -9.625 1 97.88 96 THR A C 1
ATOM 762 O O . THR A 1 96 ? -3.783 7.25 -10.172 1 97.88 96 THR A O 1
ATOM 765 N N . VAL A 1 97 ? -2.164 7.633 -8.703 1 98.5 97 VAL A N 1
ATOM 766 C CA . VAL A 1 97 ? -2.225 6.293 -8.125 1 98.5 97 VAL A CA 1
ATOM 767 C C . VAL A 1 97 ? -3.547 6.105 -7.391 1 98.5 97 VAL A C 1
ATOM 769 O O . VAL A 1 97 ? -4.207 5.074 -7.539 1 98.5 97 VAL A O 1
ATOM 772 N N . LEU A 1 98 ? -3.939 7.145 -6.637 1 98.56 98 LEU A N 1
ATOM 773 C CA . LEU A 1 98 ? -5.211 7.094 -5.922 1 98.56 98 LEU A CA 1
ATOM 774 C C . LEU A 1 98 ? -6.371 6.902 -6.891 1 98.56 98 LEU A C 1
ATOM 776 O O . LEU A 1 98 ? -7.293 6.129 -6.617 1 98.56 98 LEU A O 1
ATOM 780 N N . ALA A 1 99 ? -6.332 7.609 -7.984 1 98.5 99 ALA A N 1
ATOM 781 C CA . ALA A 1 99 ? -7.391 7.473 -8.984 1 98.5 99 ALA A CA 1
ATOM 782 C C . ALA A 1 99 ? -7.453 6.047 -9.523 1 98.5 99 ALA A C 1
ATOM 784 O O . ALA A 1 99 ? -8.539 5.488 -9.695 1 98.5 99 ALA A O 1
ATOM 785 N N . SER A 1 100 ? -6.309 5.445 -9.828 1 98.44 100 SER A N 1
ATOM 786 C CA . SER A 1 100 ? -6.254 4.066 -10.305 1 98.44 100 SER A CA 1
ATOM 787 C C . SER A 1 100 ? -6.742 3.094 -9.234 1 98.44 100 SER A C 1
ATOM 789 O O . SER A 1 100 ? -7.438 2.123 -9.539 1 98.44 100 SER A O 1
ATOM 791 N N . LEU A 1 101 ? -6.406 3.359 -7.977 1 98.31 101 LEU A N 1
ATOM 792 C CA . LEU A 1 101 ? -6.855 2.533 -6.859 1 98.31 101 LEU A CA 1
ATOM 793 C C . LEU A 1 101 ? -8.367 2.625 -6.691 1 98.31 101 LEU A C 1
ATOM 795 O O . LEU A 1 101 ? -9.023 1.633 -6.359 1 98.31 101 LEU A O 1
ATOM 799 N N . GLU A 1 102 ? -8.883 3.824 -6.871 1 98.38 102 GLU A N 1
ATOM 800 C CA . GLU A 1 102 ? -10.328 3.99 -6.797 1 98.38 102 GLU A CA 1
ATOM 801 C C . GLU A 1 102 ? -11.039 3.111 -7.82 1 98.38 102 GLU A C 1
ATOM 803 O O . GLU A 1 102 ? -11.984 2.398 -7.484 1 98.38 102 GLU A O 1
ATOM 808 N N . ASN A 1 103 ? -10.547 3.18 -9.008 1 98.31 103 ASN A N 1
ATOM 809 C CA . ASN A 1 103 ? -11.141 2.387 -10.078 1 98.31 103 ASN A CA 1
ATOM 810 C C . ASN A 1 103 ? -11.008 0.89 -9.805 1 98.31 103 ASN A C 1
ATOM 812 O O . ASN A 1 103 ? -11.992 0.155 -9.859 1 98.31 103 ASN A O 1
ATOM 816 N N . TRP A 1 104 ? -9.836 0.445 -9.523 1 98.31 104 TRP A N 1
ATOM 817 C CA . TRP A 1 104 ? -9.602 -0.973 -9.273 1 98.31 104 TRP A CA 1
ATOM 818 C C . TRP A 1 104 ? -10.336 -1.436 -8.023 1 98.31 104 TRP A C 1
ATOM 820 O O . TRP A 1 104 ? -10.891 -2.537 -7.988 1 98.31 104 TRP A O 1
ATOM 830 N N . GLY A 1 105 ? -10.25 -0.607 -6.945 1 98.31 105 GLY A N 1
ATOM 831 C CA . GLY A 1 105 ? -10.977 -0.938 -5.727 1 98.31 105 GLY A CA 1
ATOM 832 C C . GLY A 1 105 ? -12.461 -1.156 -5.953 1 98.31 105 GLY A C 1
ATOM 833 O O . GLY A 1 105 ? -13.047 -2.088 -5.402 1 98.31 105 GLY A O 1
ATOM 834 N N . ASN A 1 106 ? -13.047 -0.289 -6.73 1 98.56 106 ASN A N 1
ATOM 835 C CA . ASN A 1 106 ? -14.461 -0.447 -7.051 1 98.56 106 ASN A CA 1
ATOM 836 C C . ASN A 1 106 ? -14.719 -1.731 -7.836 1 98.56 106 ASN A C 1
ATOM 838 O O . ASN A 1 106 ? -15.711 -2.414 -7.602 1 98.56 106 ASN A O 1
ATOM 842 N N . GLN A 1 107 ? -13.859 -2.049 -8.766 1 98.25 107 GLN A N 1
ATOM 843 C CA . GLN A 1 107 ? -13.969 -3.309 -9.484 1 98.25 107 GLN A CA 1
ATOM 844 C C . GLN A 1 107 ? -13.891 -4.5 -8.531 1 98.25 107 GLN A C 1
ATOM 846 O O . GLN A 1 107 ? -14.641 -5.469 -8.688 1 98.25 107 GLN A O 1
ATOM 851 N N . TYR A 1 108 ? -12.969 -4.461 -7.621 1 98.5 108 TYR A N 1
ATOM 852 C CA . TYR A 1 108 ? -12.82 -5.531 -6.645 1 98.5 108 TYR A CA 1
ATOM 853 C C . TYR A 1 108 ? -14.062 -5.664 -5.781 1 98.5 108 TYR A C 1
ATOM 855 O O . TYR A 1 108 ? -14.523 -6.777 -5.5 1 98.5 108 TYR A O 1
ATOM 863 N N . ILE A 1 109 ? -14.594 -4.531 -5.344 1 98.56 109 ILE A N 1
ATOM 864 C CA . ILE A 1 109 ? -15.805 -4.535 -4.535 1 98.56 109 ILE A CA 1
ATOM 865 C C . ILE A 1 109 ? -16.953 -5.18 -5.32 1 98.56 109 ILE A C 1
ATOM 867 O O . ILE A 1 109 ? -17.703 -5.984 -4.773 1 98.56 109 ILE A O 1
ATOM 871 N N . ASP A 1 110 ? -17.078 -4.832 -6.594 1 98.38 110 ASP A N 1
ATOM 872 C CA . ASP A 1 110 ? -18.078 -5.445 -7.445 1 98.38 110 ASP A CA 1
ATOM 873 C C . ASP A 1 110 ? -17.875 -6.953 -7.547 1 98.38 110 ASP A C 1
ATOM 875 O O . ASP A 1 110 ? -18.844 -7.723 -7.523 1 98.38 110 ASP A O 1
ATOM 879 N N . TYR A 1 111 ? -16.656 -7.336 -7.734 1 97.94 111 TYR A N 1
ATOM 880 C CA . TYR A 1 111 ? -16.297 -8.75 -7.762 1 97.94 111 TYR A CA 1
ATOM 881 C C . TYR A 1 111 ? -16.75 -9.453 -6.488 1 97.94 111 TYR A C 1
ATOM 883 O O . TYR A 1 111 ? -17.328 -10.539 -6.543 1 97.94 111 TYR A O 1
ATOM 891 N N . MET A 1 112 ? -16.453 -8.852 -5.316 1 97.5 112 MET A N 1
ATOM 892 C CA . MET A 1 112 ? -16.828 -9.445 -4.035 1 97.5 112 MET A CA 1
ATOM 893 C C . MET A 1 112 ? -18.344 -9.586 -3.918 1 97.5 112 MET A C 1
ATOM 895 O O . MET A 1 112 ? -18.844 -10.578 -3.395 1 97.5 112 MET A O 1
ATOM 899 N N . LYS A 1 113 ? -19.078 -8.555 -4.379 1 97.62 113 LYS A N 1
ATOM 900 C CA . LYS A 1 113 ? -20.531 -8.609 -4.371 1 97.62 113 LYS A CA 1
ATOM 901 C C . LYS A 1 113 ? -21.047 -9.758 -5.242 1 97.62 113 LYS A C 1
ATOM 903 O O . LYS A 1 113 ? -21.906 -10.531 -4.816 1 97.62 113 LYS A O 1
ATOM 908 N N . ALA A 1 114 ? -20.516 -9.828 -6.422 1 97.25 114 ALA A N 1
ATOM 909 C CA . ALA A 1 114 ? -20.938 -10.859 -7.371 1 97.25 114 ALA A CA 1
ATOM 910 C C . ALA A 1 114 ? -20.625 -12.258 -6.84 1 97.25 114 ALA A C 1
ATOM 912 O O . ALA A 1 114 ? -21.375 -13.203 -7.102 1 97.25 114 ALA A O 1
ATOM 913 N N . ALA A 1 115 ? -19.547 -12.375 -6.125 1 95.19 115 ALA A N 1
ATOM 914 C CA . ALA A 1 115 ? -19.125 -13.664 -5.574 1 95.19 115 ALA A CA 1
ATOM 915 C C . ALA A 1 115 ? -19.859 -13.969 -4.273 1 95.19 115 ALA A C 1
ATOM 917 O O . ALA A 1 115 ? -19.688 -15.047 -3.691 1 95.19 115 ALA A O 1
ATOM 918 N N . GLY A 1 116 ? -20.719 -13 -3.768 1 94.62 116 GLY A N 1
ATOM 919 C CA . GLY A 1 116 ? -21.484 -13.188 -2.547 1 94.62 116 GLY A CA 1
ATOM 920 C C . GLY A 1 116 ? -20.656 -13.055 -1.29 1 94.62 116 GLY A C 1
ATOM 921 O O . GLY A 1 116 ? -20.953 -13.672 -0.267 1 94.62 116 GLY A O 1
ATOM 922 N N . ARG A 1 117 ? -19.562 -12.43 -1.453 1 92.75 117 ARG A N 1
ATOM 923 C CA . ARG A 1 117 ? -18.656 -12.281 -0.321 1 92.75 117 ARG A CA 1
ATOM 924 C C . ARG A 1 117 ? -19.016 -11.062 0.519 1 92.75 117 ARG A C 1
ATOM 926 O O . ARG A 1 117 ? -18.484 -10.875 1.616 1 92.75 117 ARG A O 1
ATOM 933 N N . ILE A 1 118 ? -19.797 -10.234 -0.07 1 92.12 118 ILE A N 1
ATOM 934 C CA . ILE A 1 118 ? -20.344 -9.094 0.65 1 92.12 118 ILE A CA 1
ATOM 935 C C . ILE A 1 118 ? -21.75 -8.781 0.128 1 92.12 118 ILE A C 1
ATOM 937 O O . ILE A 1 118 ? -22.109 -9.211 -0.968 1 92.12 118 ILE A O 1
ATOM 941 N N . MET B 1 1 ? -24.672 14.211 21.875 1 43.62 1 MET B N 1
ATOM 942 C CA . MET B 1 1 ? -24.688 12.875 21.281 1 43.62 1 MET B CA 1
ATOM 943 C C . MET B 1 1 ? -23.312 12.469 20.797 1 43.62 1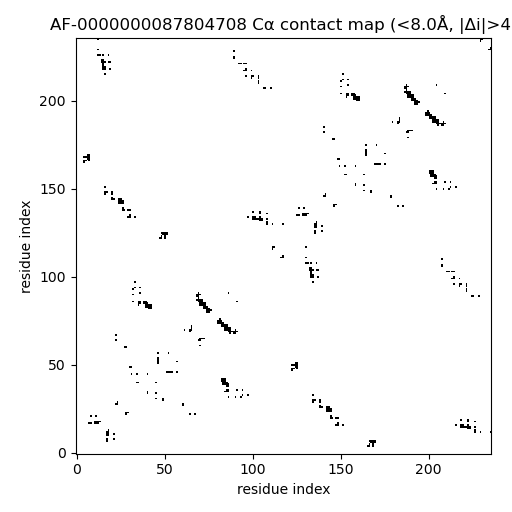 MET B C 1
ATOM 945 O O . MET B 1 1 ? -22.625 13.242 20.125 1 43.62 1 MET B O 1
ATOM 949 N N . ALA B 1 2 ? -22.484 11.812 21.484 1 53.69 2 ALA B N 1
ATOM 950 C CA . ALA B 1 2 ? -21.078 11.469 21.219 1 53.69 2 ALA B CA 1
ATOM 951 C C . ALA B 1 2 ? -20.891 11.039 19.781 1 53.69 2 ALA B C 1
ATOM 953 O O . ALA B 1 2 ? -21.672 10.25 19.25 1 53.69 2 ALA B O 1
ATOM 954 N N . GLU B 1 3 ? -20.438 11.906 18.922 1 66 3 GLU B N 1
ATOM 955 C CA . GLU B 1 3 ? -20.328 11.586 17.5 1 66 3 GLU B CA 1
ATOM 956 C C . GLU B 1 3 ? -19.734 10.195 17.297 1 66 3 GLU B C 1
ATOM 958 O O . GLU B 1 3 ? -18.688 9.867 17.875 1 66 3 GLU B O 1
ATOM 963 N N . GLN B 1 4 ? -20.531 9.195 17.234 1 78.75 4 GLN B N 1
ATOM 964 C CA . GLN B 1 4 ? -20.109 7.828 16.953 1 78.75 4 GLN B CA 1
ATOM 965 C C . GLN B 1 4 ? -19.094 7.793 15.812 1 78.75 4 GLN B C 1
ATOM 967 O O . GLN B 1 4 ? -19.391 8.195 14.688 1 78.75 4 GLN B O 1
ATOM 972 N N . LEU B 1 5 ? -17.812 7.703 16.172 1 89.88 5 LEU B N 1
ATOM 973 C CA . LEU B 1 5 ? -16.766 7.691 15.148 1 89.88 5 LEU B CA 1
ATOM 974 C C . LEU B 1 5 ? -16.859 6.434 14.289 1 89.88 5 LEU B C 1
ATOM 976 O O . LEU B 1 5 ? -17.156 5.348 14.797 1 89.88 5 LEU B O 1
ATOM 980 N N . VAL B 1 6 ? -16.797 6.652 13.031 1 90.44 6 VAL B N 1
ATOM 981 C CA . VAL B 1 6 ? -16.828 5.547 12.078 1 90.44 6 VAL B CA 1
ATOM 982 C C . VAL B 1 6 ? -15.461 4.859 12.031 1 90.44 6 VAL B C 1
ATOM 984 O O . VAL B 1 6 ? -14.438 5.523 11.883 1 90.44 6 VAL B O 1
ATOM 987 N N . ASN B 1 7 ? -15.477 3.545 12.328 1 96 7 ASN B N 1
ATOM 988 C CA . ASN B 1 7 ? -14.281 2.748 12.094 1 96 7 ASN B CA 1
ATOM 989 C C . ASN B 1 7 ? -13.992 2.6 10.602 1 96 7 ASN B C 1
ATOM 991 O O . ASN B 1 7 ? -14.75 1.945 9.883 1 96 7 ASN B O 1
ATOM 995 N N . VAL B 1 8 ? -12.875 3.15 10.164 1 95.06 8 VAL B N 1
ATOM 996 C CA . VAL B 1 8 ? -12.602 3.195 8.734 1 95.06 8 VAL B CA 1
ATOM 997 C C . VAL B 1 8 ? -12.492 1.774 8.18 1 95.06 8 VAL B C 1
ATOM 999 O O . VAL B 1 8 ? -12.789 1.532 7.008 1 95.06 8 VAL B O 1
ATOM 1002 N N . HIS B 1 9 ? -12.086 0.787 8.984 1 94.56 9 HIS B N 1
ATOM 1003 C CA . HIS B 1 9 ? -11.961 -0.598 8.547 1 94.56 9 HIS B CA 1
ATOM 1004 C C . HIS B 1 9 ? -13.328 -1.204 8.25 1 94.56 9 HIS B C 1
ATOM 1006 O O . HIS B 1 9 ? -13.43 -2.193 7.516 1 94.56 9 HIS B O 1
ATOM 1012 N N . ASP B 1 10 ? -14.383 -0.619 8.812 1 96.12 10 ASP B N 1
ATOM 1013 C CA . ASP B 1 10 ? -15.742 -1.086 8.555 1 96.12 10 ASP B CA 1
ATOM 1014 C C . ASP B 1 10 ? -16.203 -0.682 7.152 1 96.12 10 ASP B C 1
ATOM 1016 O O . ASP B 1 10 ? -17.234 -1.152 6.672 1 96.12 10 ASP B O 1
ATOM 1020 N N . LEU B 1 11 ? -15.375 0.151 6.555 1 96.94 11 LEU B N 1
ATOM 1021 C CA . LEU B 1 11 ? -15.75 0.636 5.23 1 96.94 11 LEU B CA 1
ATOM 1022 C C . LEU B 1 11 ? -15.227 -0.299 4.145 1 96.94 11 LEU B C 1
ATOM 1024 O O . LEU B 1 11 ? -15.516 -0.101 2.961 1 96.94 11 LEU B O 1
ATOM 1028 N N . VAL B 1 12 ? -14.5 -1.336 4.578 1 97 12 VAL B N 1
ATOM 1029 C CA . VAL B 1 12 ? -14.047 -2.346 3.625 1 97 12 VAL B CA 1
ATOM 1030 C C . VAL B 1 12 ? -15.25 -2.979 2.932 1 97 12 VAL B C 1
ATOM 1032 O O . VAL B 1 12 ? -16.234 -3.326 3.582 1 97 12 VAL B O 1
ATOM 1035 N N . GLY B 1 13 ? -15.18 -3.074 1.612 1 97.38 13 GLY B N 1
ATOM 1036 C CA . GLY B 1 13 ? -16.297 -3.586 0.839 1 97.38 13 GLY B CA 1
ATOM 1037 C C . GLY B 1 13 ? -17.25 -2.496 0.36 1 97.38 13 GLY B C 1
ATOM 1038 O O . GLY B 1 13 ? -18.156 -2.756 -0.428 1 97.38 13 GLY B O 1
ATOM 1039 N N . ARG B 1 14 ? -17 -1.26 0.833 1 97.25 14 ARG B N 1
ATOM 1040 C CA . ARG B 1 14 ? -17.828 -0.124 0.44 1 97.25 14 ARG B CA 1
ATOM 1041 C C . ARG B 1 14 ? -16.969 1.027 -0.073 1 97.25 14 ARG B C 1
ATOM 1043 O O . ARG B 1 14 ? -17.375 1.763 -0.973 1 97.25 14 ARG B O 1
ATOM 1050 N N . CYS B 1 15 ? -15.875 1.255 0.524 1 98.06 15 CYS B N 1
ATOM 1051 C CA . CYS B 1 15 ? -14.898 2.268 0.133 1 98.06 15 CYS B CA 1
ATOM 1052 C C . CYS B 1 15 ? -13.727 1.64 -0.609 1 98.06 15 CYS B C 1
ATOM 1054 O O . CYS B 1 15 ? -13.055 0.755 -0.078 1 98.06 15 CYS B O 1
ATOM 1056 N N . PRO B 1 16 ? -13.453 2.115 -1.822 1 98.44 16 PRO B N 1
ATOM 1057 C CA . PRO B 1 16 ? -12.367 1.509 -2.596 1 98.44 16 PRO B CA 1
ATOM 1058 C C . PRO B 1 16 ? -11 1.678 -1.929 1 98.44 16 PRO B C 1
ATOM 1060 O O . PRO B 1 16 ? -10.148 0.793 -2.027 1 98.44 16 PRO B O 1
ATOM 1063 N N . PHE B 1 17 ? -10.828 2.762 -1.226 1 98 17 PHE B N 1
ATOM 1064 C CA . PHE B 1 17 ? -9.531 3.006 -0.608 1 98 17 PHE B CA 1
ATOM 1065 C C . PHE B 1 17 ? -9.359 2.156 0.646 1 98 17 PHE B C 1
ATOM 1067 O O . PHE B 1 17 ? -8.297 1.567 0.863 1 98 17 PHE B O 1
ATOM 1074 N N . ALA B 1 18 ? -10.375 2.096 1.525 1 97.44 18 ALA B N 1
ATOM 1075 C CA . ALA B 1 18 ? -10.32 1.213 2.688 1 97.44 18 ALA B CA 1
ATOM 1076 C C . ALA B 1 18 ? -10.141 -0.242 2.264 1 97.44 18 ALA B C 1
ATOM 1078 O O . ALA B 1 18 ? -9.375 -0.985 2.879 1 97.44 18 ALA B O 1
ATOM 1079 N N . THR B 1 19 ? -10.844 -0.599 1.196 1 97.88 19 THR B N 1
ATOM 1080 C CA . THR B 1 19 ? -10.75 -1.955 0.667 1 97.88 19 THR B CA 1
ATOM 1081 C C . T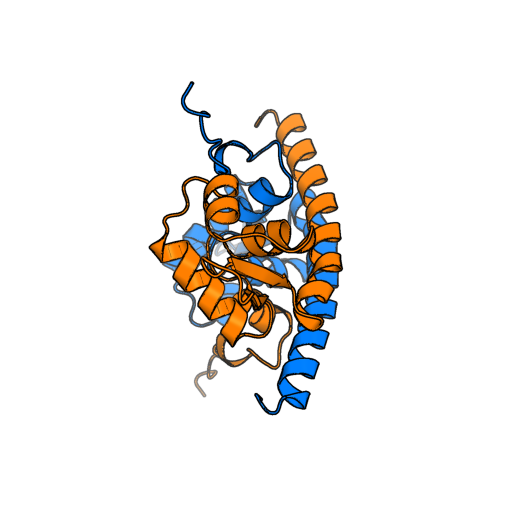HR B 1 19 ? -9.344 -2.238 0.144 1 97.88 19 THR B C 1
ATOM 1083 O O . THR B 1 19 ? -8.742 -3.26 0.481 1 97.88 19 THR B O 1
ATOM 1086 N N . SER B 1 20 ? -8.789 -1.328 -0.643 1 97.19 20 SER B N 1
ATOM 1087 C CA . SER B 1 20 ? -7.445 -1.491 -1.185 1 97.19 20 SER B CA 1
ATOM 1088 C C . SER B 1 20 ? -6.402 -1.523 -0.073 1 97.19 20 SER B C 1
ATOM 1090 O O . SER B 1 20 ? -5.445 -2.299 -0.133 1 97.19 20 SER B O 1
ATOM 1092 N N . GLN B 1 21 ? -6.582 -0.629 0.889 1 96.06 21 GLN B N 1
ATOM 1093 C CA . GLN B 1 21 ? -5.656 -0.614 2.016 1 96.06 21 GLN B CA 1
ATOM 1094 C C . GLN B 1 21 ? -5.605 -1.974 2.705 1 96.06 21 GLN B C 1
ATOM 1096 O O . GLN B 1 21 ? -4.527 -2.475 3.023 1 96.06 21 GLN B O 1
ATOM 1101 N N . LYS B 1 22 ? -6.742 -2.553 2.941 1 95.38 22 LYS B N 1
ATOM 1102 C CA . LYS B 1 22 ? -6.809 -3.871 3.566 1 95.38 22 LYS B CA 1
ATOM 1103 C C . LYS B 1 22 ? -6.07 -4.914 2.729 1 95.38 22 LYS B C 1
ATOM 1105 O O . LYS B 1 22 ? -5.301 -5.715 3.262 1 95.38 22 LYS B O 1
ATOM 1110 N N . LEU B 1 23 ? -6.281 -4.895 1.45 1 95.94 23 LEU B N 1
ATOM 1111 C CA . LEU B 1 23 ? -5.73 -5.891 0.538 1 95.94 23 LEU B CA 1
ATOM 1112 C C . LEU B 1 23 ? -4.215 -5.738 0.422 1 95.94 23 LEU B C 1
ATOM 1114 O O . LEU B 1 23 ? -3.502 -6.73 0.241 1 95.94 23 LEU B O 1
ATOM 1118 N N . LEU B 1 24 ? -3.791 -4.492 0.487 1 93.69 24 LEU B N 1
ATOM 1119 C CA . LEU B 1 24 ? -2.387 -4.211 0.213 1 93.69 24 LEU B CA 1
ATOM 1120 C C . LEU B 1 24 ? -1.615 -3.984 1.509 1 93.69 24 LEU B C 1
ATOM 1122 O O . LEU B 1 24 ? -0.452 -3.576 1.48 1 93.69 24 LEU B O 1
ATOM 1126 N N . ALA B 1 25 ? -2.402 -4.309 2.557 1 87.44 25 ALA B N 1
ATOM 1127 C CA . ALA B 1 25 ? -1.756 -4.133 3.855 1 87.44 25 ALA B CA 1
ATOM 1128 C C . ALA B 1 25 ? -0.576 -5.086 4.016 1 87.44 25 ALA B C 1
ATOM 1130 O O . ALA B 1 25 ? -0.607 -6.211 3.508 1 87.44 25 ALA B O 1
ATOM 1131 N N . GLY B 1 26 ? 0.544 -4.656 4.531 1 83.44 26 GLY B N 1
ATOM 1132 C CA . GLY B 1 26 ? 1.73 -5.469 4.754 1 83.44 26 GLY B CA 1
ATOM 1133 C C . GLY B 1 26 ? 2.92 -5.027 3.924 1 83.44 26 GLY B C 1
ATOM 1134 O O . GLY B 1 26 ? 2.756 -4.398 2.877 1 83.44 26 GLY B O 1
ATOM 1135 N N . LYS B 1 27 ? 3.957 -5.555 4.246 1 90.88 27 LYS B N 1
ATOM 1136 C CA . LYS B 1 27 ? 5.23 -5.098 3.699 1 90.88 27 LYS B CA 1
ATOM 1137 C C . LYS B 1 27 ? 5.512 -5.742 2.344 1 90.88 27 LYS B C 1
ATOM 1139 O O . LYS B 1 27 ? 6.305 -5.223 1.556 1 90.88 27 LYS B O 1
ATOM 1144 N N . TRP B 1 28 ? 4.719 -6.75 1.974 1 96.31 28 TRP B N 1
ATOM 1145 C CA . TRP B 1 28 ? 5.148 -7.555 0.835 1 96.31 28 TRP B CA 1
ATOM 1146 C C . TRP B 1 28 ? 4.09 -7.551 -0.263 1 96.31 28 TRP B C 1
ATOM 1148 O O . TRP B 1 28 ? 4.375 -7.898 -1.411 1 96.31 28 TRP B O 1
ATOM 1158 N N . SER B 1 29 ? 2.891 -7.141 0.03 1 96 29 SER B N 1
ATOM 1159 C CA . SER B 1 29 ? 1.747 -7.355 -0.851 1 96 29 SER B CA 1
ATOM 1160 C C . SER B 1 29 ? 1.958 -6.688 -2.205 1 96 29 SER B C 1
ATOM 1162 O O . SER B 1 29 ? 1.74 -7.305 -3.25 1 96 29 SER B O 1
ATOM 1164 N N . LEU B 1 30 ? 2.408 -5.469 -2.176 1 97.12 30 LEU B N 1
ATOM 1165 C CA . LEU B 1 30 ? 2.617 -4.727 -3.416 1 97.12 30 LEU B CA 1
ATOM 1166 C C . LEU B 1 30 ? 3.674 -5.406 -4.281 1 97.12 30 LEU B C 1
ATOM 1168 O O . LEU B 1 30 ? 3.494 -5.543 -5.492 1 97.12 30 LEU B O 1
ATOM 1172 N N . LEU B 1 31 ? 4.715 -5.875 -3.682 1 98.19 31 LEU B N 1
ATOM 1173 C CA . LEU B 1 31 ? 5.809 -6.488 -4.422 1 98.19 31 LEU B CA 1
ATOM 1174 C C . LEU B 1 31 ? 5.402 -7.859 -4.957 1 98.19 31 LEU B C 1
ATOM 1176 O O . LEU B 1 31 ? 5.801 -8.242 -6.059 1 98.19 31 LEU B O 1
ATOM 1180 N N . ILE B 1 32 ? 4.641 -8.578 -4.145 1 98.38 32 ILE B N 1
ATOM 1181 C CA . ILE B 1 32 ? 4.137 -9.859 -4.617 1 98.38 32 ILE B CA 1
ATOM 1182 C C . ILE B 1 32 ? 3.221 -9.648 -5.82 1 98.38 32 ILE B C 1
ATOM 1184 O O . ILE B 1 32 ? 3.346 -10.336 -6.832 1 98.38 32 ILE B O 1
ATOM 1188 N N . MET B 1 33 ? 2.32 -8.68 -5.73 1 98.38 33 MET B N 1
ATOM 1189 C CA . MET B 1 33 ? 1.428 -8.359 -6.844 1 98.38 33 MET B CA 1
ATOM 1190 C C . MET B 1 33 ? 2.223 -7.984 -8.086 1 98.38 33 MET B C 1
ATOM 1192 O O . MET B 1 33 ? 1.866 -8.383 -9.203 1 98.38 33 MET B O 1
ATOM 1196 N N . HIS B 1 34 ? 3.258 -7.234 -7.879 1 98.62 34 HIS B N 1
ATOM 1197 C CA . HIS B 1 34 ? 4.113 -6.84 -8.992 1 98.62 34 HIS B CA 1
ATOM 1198 C C . HIS B 1 34 ? 4.77 -8.055 -9.641 1 98.62 34 HIS B C 1
ATOM 1200 O O . HIS B 1 34 ? 4.727 -8.211 -10.867 1 98.62 34 HIS B O 1
ATOM 1206 N N . GLU B 1 35 ? 5.383 -8.93 -8.828 1 98.62 35 GLU B N 1
ATOM 1207 C CA . GLU B 1 35 ? 6.051 -10.109 -9.359 1 98.62 35 GLU B CA 1
ATOM 1208 C C . GLU B 1 35 ? 5.082 -10.984 -10.148 1 98.62 35 GLU B C 1
ATOM 1210 O O . GLU B 1 35 ? 5.418 -11.477 -11.234 1 98.62 35 GLU B O 1
ATOM 1215 N N . LEU B 1 36 ? 3.893 -11.109 -9.664 1 98.75 36 LEU B N 1
ATOM 1216 C CA . LEU B 1 36 ? 2.924 -12 -10.289 1 98.75 36 LEU B CA 1
ATOM 1217 C C . LEU B 1 36 ? 2.289 -11.344 -11.516 1 98.75 36 LEU B C 1
ATOM 1219 O O . LEU B 1 36 ? 1.677 -12.023 -12.344 1 98.75 36 LEU B O 1
ATOM 1223 N N . SER B 1 37 ? 2.369 -10.016 -11.578 1 98.5 37 SER B N 1
ATOM 1224 C CA . SER B 1 37 ? 1.818 -9.312 -12.734 1 98.5 37 SER B CA 1
ATOM 1225 C C . SER B 1 37 ? 2.584 -9.656 -14.008 1 98.5 37 SER B C 1
ATOM 1227 O O . SER B 1 37 ? 2.084 -9.453 -15.109 1 98.5 37 SER B O 1
ATOM 1229 N N . GLU B 1 38 ? 3.73 -10.164 -13.867 1 97.19 38 GLU B N 1
ATOM 1230 C CA . GLU B 1 38 ? 4.57 -10.508 -15.008 1 97.19 38 GLU B CA 1
ATOM 1231 C C . GLU B 1 38 ? 4.293 -11.93 -15.492 1 97.19 38 GLU B C 1
ATOM 1233 O O . GLU B 1 38 ? 4.809 -12.359 -16.531 1 97.19 38 GLU B O 1
ATOM 1238 N N . GLY B 1 39 ? 3.562 -12.688 -14.75 1 98 39 GLY B N 1
ATOM 1239 C CA . GLY B 1 39 ? 3.209 -14.055 -15.094 1 98 39 GLY B CA 1
ATOM 1240 C C . GLY B 1 39 ? 3.293 -15.016 -13.914 1 98 39 GLY B C 1
ATOM 1241 O O . GLY B 1 39 ? 3.607 -14.602 -12.797 1 98 39 GLY B O 1
ATOM 1242 N N . PRO B 1 40 ? 2.99 -16.281 -14.195 1 98.62 40 PRO B N 1
ATOM 1243 C CA . PRO B 1 40 ? 3.061 -17.297 -13.141 1 98.62 40 PRO B CA 1
ATOM 1244 C C . PRO B 1 40 ? 4.469 -17.469 -12.578 1 98.62 40 PRO B C 1
ATOM 1246 O O . PRO B 1 40 ? 5.449 -17.422 -13.328 1 98.62 40 PRO B O 1
ATOM 1249 N N . VAL B 1 41 ? 4.555 -17.672 -11.273 1 98.69 41 VAL B N 1
ATOM 1250 C CA . VAL B 1 41 ? 5.852 -17.812 -10.617 1 98.69 41 VAL B CA 1
ATOM 1251 C C . VAL B 1 41 ? 5.773 -18.922 -9.555 1 98.69 41 VAL B C 1
ATOM 1253 O O . VAL B 1 41 ? 4.762 -19.062 -8.867 1 98.69 41 VAL B O 1
ATOM 1256 N N . ARG B 1 42 ? 6.832 -19.672 -9.445 1 98.31 42 ARG B N 1
ATOM 1257 C CA . ARG B 1 42 ? 6.91 -20.703 -8.422 1 98.31 42 ARG B CA 1
ATOM 1258 C C . ARG B 1 42 ? 7.285 -20.109 -7.066 1 98.31 42 ARG B C 1
ATOM 1260 O O . ARG B 1 42 ? 7.902 -19.031 -7.008 1 98.31 42 ARG B O 1
ATOM 1267 N N . PHE B 1 43 ? 6.98 -20.875 -5.984 1 98.5 43 PHE B N 1
ATOM 1268 C CA . PHE B 1 43 ? 7.168 -20.406 -4.617 1 98.5 43 PHE B CA 1
ATOM 1269 C C . PHE B 1 43 ? 8.625 -20.016 -4.375 1 98.5 43 PHE B C 1
ATOM 1271 O O . PHE B 1 43 ? 8.906 -18.906 -3.938 1 98.5 43 PH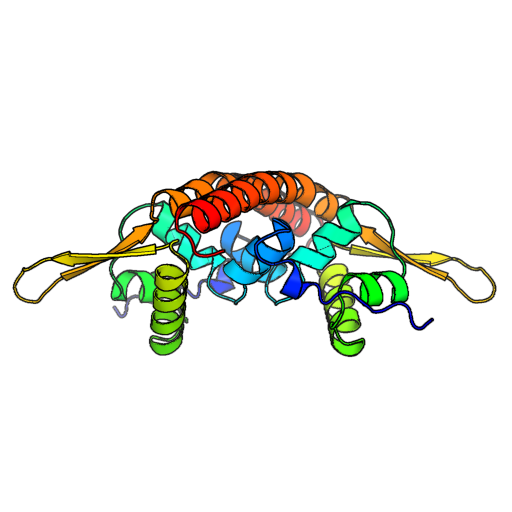E B O 1
ATOM 1278 N N . ARG B 1 44 ? 9.484 -20.844 -4.738 1 97.5 44 ARG B N 1
ATOM 1279 C CA . ARG B 1 44 ? 10.891 -20.625 -4.441 1 97.5 44 ARG B CA 1
ATOM 1280 C C . ARG B 1 44 ? 11.445 -19.453 -5.254 1 97.5 44 ARG B C 1
ATOM 1282 O O . ARG B 1 44 ? 12.312 -18.719 -4.781 1 97.5 44 ARG B O 1
ATOM 1289 N N . GLU B 1 45 ? 10.969 -19.328 -6.445 1 97.75 45 GLU B N 1
ATOM 1290 C CA . GLU B 1 45 ? 11.367 -18.203 -7.273 1 97.75 45 GLU B CA 1
ATOM 1291 C C . GLU B 1 45 ? 10.891 -16.891 -6.672 1 97.75 45 GLU B C 1
ATOM 1293 O O . GLU B 1 45 ? 11.633 -15.898 -6.656 1 97.75 45 GLU B O 1
ATOM 1298 N N . LEU B 1 46 ? 9.656 -16.812 -6.207 1 98.25 46 LEU B N 1
ATOM 1299 C CA . LEU B 1 46 ? 9.148 -15.625 -5.512 1 98.25 46 LEU B CA 1
ATOM 1300 C C . LEU B 1 46 ? 10.008 -15.305 -4.293 1 98.25 46 LEU B C 1
ATOM 1302 O O . LEU B 1 46 ? 10.359 -14.141 -4.066 1 98.25 46 LEU B O 1
ATOM 1306 N N . GLU B 1 47 ? 10.266 -16.375 -3.527 1 98.06 47 GLU B N 1
ATOM 1307 C CA . GLU B 1 47 ? 11.109 -16.219 -2.344 1 98.06 47 GLU B CA 1
ATOM 1308 C C . GLU B 1 47 ? 12.445 -15.57 -2.697 1 98.06 47 GLU B C 1
ATOM 1310 O O . GLU B 1 47 ? 12.898 -14.656 -2.004 1 98.06 47 GLU B O 1
ATOM 1315 N N . ARG B 1 48 ? 13.031 -16 -3.799 1 97.38 48 ARG B N 1
ATOM 1316 C CA . ARG B 1 48 ? 14.32 -15.469 -4.242 1 97.38 48 ARG B CA 1
ATOM 1317 C C . ARG B 1 48 ? 14.188 -14.016 -4.68 1 97.38 48 ARG B C 1
ATOM 1319 O O . ARG B 1 48 ? 15 -13.172 -4.281 1 97.38 48 ARG B O 1
ATOM 1326 N N . ARG B 1 49 ? 13.195 -13.688 -5.441 1 97 49 ARG B N 1
ATOM 1327 C CA . ARG B 1 49 ? 13 -12.352 -6 1 97 49 ARG B CA 1
ATOM 1328 C C . ARG B 1 49 ? 12.68 -11.344 -4.902 1 97 49 ARG B C 1
ATOM 1330 O O . ARG B 1 49 ? 12.961 -10.148 -5.047 1 97 49 ARG B O 1
ATOM 1337 N N . LEU B 1 50 ? 12.133 -11.836 -3.812 1 97.94 50 LEU B N 1
ATOM 1338 C CA . LEU B 1 50 ? 11.672 -10.961 -2.742 1 97.94 50 LEU B CA 1
ATOM 1339 C C . LEU B 1 50 ? 12.562 -11.094 -1.51 1 97.94 50 LEU B C 1
ATOM 1341 O O . LEU B 1 50 ? 12.141 -10.766 -0.397 1 97.94 50 LEU B O 1
ATOM 1345 N N . HIS B 1 51 ? 13.812 -11.594 -1.799 1 97.44 51 HIS B N 1
ATOM 1346 C CA . HIS B 1 51 ? 14.75 -11.641 -0.682 1 97.44 51 HIS B CA 1
ATOM 1347 C C . HIS B 1 51 ? 14.852 -10.289 0.012 1 97.44 51 HIS B C 1
ATOM 1349 O O . HIS B 1 51 ? 14.953 -9.258 -0.65 1 9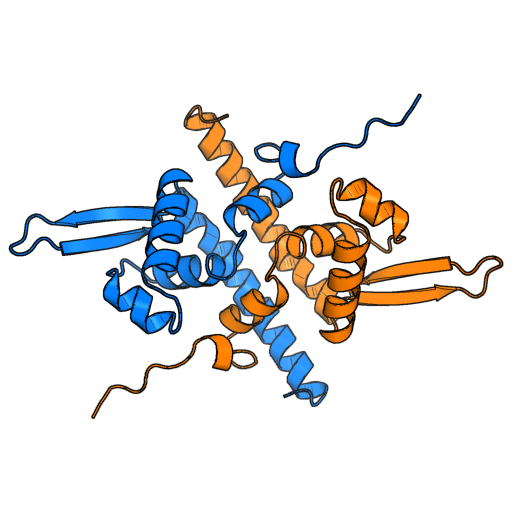7.44 51 HIS B O 1
ATOM 1355 N N . PRO B 1 52 ? 14.695 -10.359 1.385 1 97.5 52 PRO B N 1
ATOM 1356 C CA . PRO B 1 52 ? 14.867 -11.469 2.332 1 97.5 52 PRO B CA 1
ATOM 1357 C C . PRO B 1 52 ? 13.555 -11.938 2.938 1 97.5 52 PRO B C 1
ATOM 1359 O O . PRO B 1 52 ? 13.492 -12.258 4.129 1 97.5 52 PRO B O 1
ATOM 1362 N N . ILE B 1 53 ? 12.445 -11.945 2.256 1 97.5 53 ILE B N 1
ATOM 1363 C CA . ILE B 1 53 ? 11.188 -12.461 2.779 1 97.5 53 ILE B CA 1
ATOM 1364 C C . ILE B 1 53 ? 11.391 -13.875 3.314 1 97.5 53 ILE B C 1
ATOM 1366 O O . ILE B 1 53 ? 12.109 -14.68 2.717 1 97.5 53 ILE B O 1
ATOM 1370 N N . THR B 1 54 ? 10.773 -14.18 4.469 1 97.94 54 THR B N 1
ATOM 1371 C CA . THR B 1 54 ? 10.844 -15.539 5 1 97.94 54 THR B CA 1
ATOM 1372 C C . THR B 1 54 ? 9.797 -16.438 4.352 1 97.94 54 THR B C 1
ATOM 1374 O O . THR B 1 54 ? 8.789 -15.938 3.828 1 97.94 54 THR B O 1
ATOM 1377 N N . GLN B 1 55 ? 9.992 -17.688 4.395 1 98.12 55 GLN B N 1
ATOM 1378 C CA . GLN B 1 55 ? 9.047 -18.641 3.846 1 98.12 55 GLN B CA 1
ATOM 1379 C C . GLN B 1 55 ? 7.691 -18.547 4.547 1 98.12 55 GLN B C 1
ATOM 1381 O O . GLN B 1 55 ? 6.648 -18.625 3.898 1 98.12 55 GLN B O 1
ATOM 1386 N N . ALA B 1 56 ? 7.719 -18.406 5.789 1 98.31 56 ALA B N 1
ATOM 1387 C CA . ALA B 1 56 ? 6.484 -18.297 6.562 1 98.31 56 ALA B CA 1
ATOM 1388 C C . ALA B 1 56 ? 5.664 -17.094 6.125 1 98.31 56 ALA B C 1
ATOM 1390 O O . ALA B 1 56 ? 4.453 -17.188 5.914 1 98.31 56 ALA B O 1
ATOM 1391 N N . THR B 1 57 ? 6.344 -15.938 5.98 1 98.25 57 THR B N 1
ATOM 1392 C CA . THR B 1 57 ? 5.68 -14.703 5.57 1 98.25 57 THR B CA 1
ATOM 1393 C C . THR B 1 57 ? 5.117 -14.836 4.16 1 98.25 57 THR B C 1
ATOM 1395 O O . THR B 1 57 ? 3.982 -14.43 3.896 1 98.25 57 THR B O 1
ATOM 1398 N N . LEU B 1 58 ? 5.906 -15.383 3.279 1 98.5 58 LEU B N 1
ATOM 1399 C CA . LEU B 1 58 ? 5.457 -15.57 1.904 1 98.5 58 LEU B CA 1
ATOM 1400 C C . LEU B 1 58 ? 4.25 -16.5 1.849 1 98.5 58 LEU B C 1
ATOM 1402 O O . LEU B 1 58 ? 3.268 -16.203 1.161 1 98.5 58 LEU B O 1
ATOM 1406 N N . THR B 1 59 ? 4.285 -17.609 2.531 1 98.69 59 THR B N 1
ATOM 1407 C CA . THR B 1 59 ? 3.176 -18.562 2.584 1 98.69 59 THR B CA 1
ATOM 1408 C C . THR B 1 59 ? 1.904 -17.875 3.072 1 98.69 59 THR B C 1
ATOM 1410 O O . THR B 1 59 ? 0.847 -18 2.449 1 98.69 59 THR B O 1
ATOM 1413 N N . ARG B 1 60 ? 2.01 -17.156 4.125 1 98.19 60 ARG B N 1
ATOM 1414 C CA . ARG B 1 60 ? 0.862 -16.453 4.703 1 98.19 60 ARG B CA 1
ATOM 1415 C C . ARG B 1 60 ? 0.296 -15.43 3.725 1 98.19 60 ARG B C 1
ATOM 1417 O O . ARG B 1 60 ? -0.921 -15.328 3.559 1 98.19 60 ARG B O 1
ATOM 1424 N N . ALA B 1 61 ? 1.193 -14.664 3.119 1 98 61 ALA B N 1
ATOM 1425 C CA . ALA B 1 61 ? 0.762 -13.633 2.182 1 98 61 ALA B CA 1
ATOM 1426 C C . ALA B 1 61 ? 0.037 -14.242 0.986 1 98 61 ALA B C 1
ATOM 1428 O O . ALA B 1 61 ? -1.035 -13.773 0.596 1 98 61 ALA B O 1
ATOM 1429 N N . LEU B 1 62 ? 0.607 -15.297 0.438 1 98.62 62 LEU B N 1
ATOM 1430 C CA . LEU B 1 62 ? 0.01 -15.945 -0.724 1 98.62 62 LEU B CA 1
ATOM 1431 C C . LEU B 1 62 ? -1.341 -16.562 -0.369 1 98.62 62 LEU B C 1
ATOM 1433 O O . LEU B 1 62 ? -2.293 -16.469 -1.147 1 98.62 62 LEU B O 1
ATOM 1437 N N . ARG B 1 63 ? -1.403 -17.172 0.755 1 98.44 63 ARG B N 1
ATOM 1438 C CA . ARG B 1 63 ? -2.67 -17.734 1.211 1 98.44 63 ARG B CA 1
ATOM 1439 C C . ARG B 1 63 ? -3.729 -16.656 1.366 1 98.44 63 ARG B C 1
ATOM 1441 O O . ARG B 1 63 ? -4.871 -16.828 0.932 1 98.44 63 ARG B O 1
ATOM 1448 N N . GLN B 1 64 ? -3.357 -15.594 2.016 1 97.88 64 GLN B N 1
ATOM 1449 C CA . GLN B 1 64 ? -4.289 -14.484 2.191 1 97.88 64 GLN B CA 1
ATOM 1450 C C . GLN B 1 64 ? -4.754 -13.945 0.845 1 97.88 64 GLN B C 1
ATOM 1452 O O . GLN B 1 64 ? -5.938 -13.656 0.662 1 97.88 64 GLN B O 1
ATOM 1457 N N . MET B 1 65 ? -3.879 -13.789 -0.065 1 98.38 65 MET B N 1
ATOM 1458 C CA . MET B 1 65 ? -4.211 -13.227 -1.374 1 98.38 65 MET B CA 1
ATOM 1459 C C . MET B 1 65 ? -5.078 -14.195 -2.172 1 98.38 65 MET B C 1
ATOM 1461 O O . MET B 1 65 ? -5.922 -13.766 -2.961 1 98.38 65 MET B O 1
ATOM 1465 N N . GLU B 1 66 ? -4.816 -15.477 -1.973 1 98.38 66 GLU B N 1
ATOM 1466 C CA . GLU B 1 66 ? -5.719 -16.469 -2.543 1 98.38 66 GLU B CA 1
ATOM 1467 C C . GLU B 1 66 ? -7.125 -16.344 -1.964 1 98.38 66 GLU B C 1
ATOM 1469 O O . GLU B 1 66 ? -8.109 -16.344 -2.705 1 98.38 66 GLU B O 1
ATOM 1474 N N . ASP B 1 67 ? -7.195 -16.266 -0.635 1 97.5 67 ASP B N 1
ATOM 1475 C CA . ASP B 1 67 ? -8.477 -16.125 0.049 1 97.5 67 ASP B CA 1
ATOM 1476 C C . ASP B 1 67 ? -9.195 -14.852 -0.393 1 97.5 67 ASP B C 1
ATOM 1478 O O . ASP B 1 67 ? -10.422 -14.82 -0.466 1 97.5 67 ASP B O 1
ATOM 1482 N N . ASP B 1 68 ? -8.453 -13.812 -0.703 1 97.5 68 ASP B N 1
ATOM 1483 C CA . ASP B 1 68 ? -9.008 -12.531 -1.125 1 97.5 68 ASP B CA 1
ATOM 1484 C C . ASP B 1 68 ? -9.391 -12.555 -2.604 1 97.5 68 ASP B C 1
ATOM 1486 O O . ASP B 1 68 ? -9.953 -11.594 -3.121 1 97.5 68 ASP B O 1
ATOM 1490 N N . GLY B 1 69 ? -9.016 -13.602 -3.285 1 97.94 69 GLY B N 1
ATOM 1491 C CA . GLY B 1 69 ? -9.398 -13.773 -4.68 1 97.94 69 GLY B CA 1
ATOM 1492 C C . GLY B 1 69 ? -8.438 -13.109 -5.645 1 97.94 69 GLY B C 1
ATOM 1493 O O . GLY B 1 69 ? -8.727 -12.992 -6.84 1 97.94 69 GLY B O 1
ATOM 1494 N N . LEU B 1 70 ? -7.297 -12.672 -5.188 1 98.38 70 LEU B N 1
ATOM 1495 C CA . LEU B 1 70 ? -6.352 -11.938 -6.02 1 98.38 70 LEU B CA 1
ATOM 1496 C C . LEU B 1 70 ? -5.383 -12.891 -6.715 1 98.38 70 LEU B C 1
ATOM 1498 O O . LEU B 1 70 ? -4.883 -12.594 -7.805 1 98.38 70 LEU B O 1
ATOM 1502 N N . VAL B 1 71 ? -5.055 -14.008 -6.074 1 98.75 71 VAL B N 1
ATOM 1503 C CA . VAL B 1 71 ? -4.02 -14.93 -6.539 1 98.75 71 VAL B CA 1
ATOM 1504 C C . VAL B 1 71 ? -4.621 -16.312 -6.777 1 98.75 71 VAL B C 1
ATOM 1506 O O . VAL B 1 71 ? -5.461 -16.766 -6 1 98.75 71 VAL B O 1
ATOM 1509 N N . HIS B 1 72 ? -4.203 -16.906 -7.852 1 98.81 72 HIS B N 1
ATOM 1510 C CA . HIS B 1 72 ? -4.559 -18.281 -8.195 1 98.81 72 HIS B CA 1
ATOM 1511 C C . HIS B 1 72 ? -3.377 -19.219 -7.992 1 98.81 72 HIS B C 1
ATOM 1513 O O . HIS B 1 72 ? -2.27 -18.938 -8.461 1 98.81 72 HIS B O 1
ATOM 1519 N N . ARG B 1 73 ? -3.582 -20.156 -7.16 1 98.44 73 ARG B N 1
ATOM 1520 C CA . ARG B 1 73 ? -2.607 -21.234 -6.953 1 98.44 73 ARG B CA 1
ATOM 1521 C C . ARG B 1 73 ? -2.91 -22.422 -7.852 1 98.44 73 ARG B C 1
ATOM 1523 O O . ARG B 1 73 ? -3.953 -23.062 -7.707 1 98.44 73 ARG B O 1
ATOM 1530 N N . GLU B 1 74 ? -2.012 -22.75 -8.812 1 98.19 74 GLU B N 1
ATOM 1531 C CA . GLU B 1 74 ? -2.193 -23.859 -9.742 1 98.19 74 GLU B CA 1
ATOM 1532 C C . GLU B 1 74 ? -1.273 -25.016 -9.398 1 98.19 74 GLU B C 1
ATOM 1534 O O . GLU B 1 74 ? -0.06 -24.844 -9.273 1 98.19 74 GLU B O 1
ATOM 1539 N N . VAL B 1 75 ? -1.833 -26.219 -9.273 1 97.12 75 VAL B N 1
ATOM 1540 C CA . VAL B 1 75 ? -1.062 -27.422 -9.016 1 97.12 75 VAL B CA 1
ATOM 1541 C C . VAL B 1 75 ? -1.005 -28.281 -10.273 1 97.12 75 VAL B C 1
ATOM 1543 O O . VAL B 1 75 ? -2.039 -28.594 -10.875 1 97.12 75 VAL B O 1
ATOM 1546 N N . TYR B 1 76 ? 0.165 -28.609 -10.719 1 95.19 76 TYR B N 1
ATOM 1547 C CA . TYR B 1 76 ? 0.368 -29.469 -11.883 1 95.19 76 TYR B CA 1
ATOM 1548 C C . TYR B 1 76 ? 0.719 -30.891 -11.445 1 95.19 76 TYR B C 1
ATOM 1550 O O . TYR B 1 76 ? 1.562 -31.094 -10.57 1 95.19 76 TYR B O 1
ATOM 1558 N N . GLY B 1 77 ? 0.1 -31.859 -11.969 1 91.81 77 GLY B N 1
ATOM 1559 C CA . GLY B 1 77 ? 0.28 -33.281 -11.648 1 91.81 77 GLY B CA 1
ATOM 1560 C C . GLY B 1 77 ? 1.578 -33.844 -12.18 1 91.81 77 GLY B C 1
ATOM 1561 O O . GLY B 1 77 ? 1.603 -34.969 -12.695 1 91.81 77 GLY B O 1
ATOM 1562 N N . THR B 1 78 ? 2.633 -33.188 -12.109 1 92.38 78 THR B N 1
ATOM 1563 C CA . THR B 1 78 ? 3.943 -33.719 -12.492 1 92.38 78 THR B CA 1
ATOM 1564 C C . THR B 1 78 ? 4.602 -34.438 -11.32 1 92.38 78 THR B C 1
ATOM 1566 O O . THR B 1 78 ? 4.02 -34.531 -10.242 1 92.38 78 THR B O 1
ATOM 1569 N N . ILE B 1 79 ? 5.602 -35.188 -11.57 1 91.88 79 ILE B N 1
ATOM 1570 C CA . ILE B 1 79 ? 6.398 -35.812 -10.523 1 91.88 79 ILE B CA 1
ATOM 1571 C C . ILE B 1 79 ? 7.793 -35.188 -10.492 1 91.88 79 ILE B C 1
ATOM 1573 O O . ILE B 1 79 ? 8.562 -35.312 -11.445 1 91.88 79 ILE B O 1
ATOM 1577 N N . PRO B 1 80 ? 8 -34.469 -9.312 1 91.75 80 PRO B N 1
ATOM 1578 C CA . PRO B 1 80 ? 7.156 -34.031 -8.203 1 91.75 80 PRO B CA 1
ATOM 1579 C C . PRO B 1 80 ? 6.137 -32.969 -8.617 1 91.75 80 PRO B C 1
ATOM 1581 O O . PRO B 1 80 ? 6.332 -32.281 -9.617 1 91.75 80 PRO B O 1
ATOM 1584 N N . PRO B 1 81 ? 5.152 -32.812 -7.801 1 94.31 81 PRO B N 1
ATOM 1585 C CA . PRO B 1 81 ? 4.141 -31.828 -8.148 1 94.31 81 PRO B CA 1
ATOM 1586 C C . PRO B 1 81 ? 4.719 -30.422 -8.258 1 94.31 81 PRO B C 1
ATOM 1588 O O . PRO B 1 81 ? 5.613 -30.047 -7.488 1 94.31 81 PRO B O 1
ATOM 1591 N N . LYS B 1 82 ? 4.262 -29.734 -9.242 1 95.31 82 LYS B N 1
ATOM 1592 C CA . LYS B 1 82 ? 4.652 -28.344 -9.453 1 95.31 82 LYS B CA 1
ATOM 1593 C C . LYS B 1 82 ? 3.512 -27.391 -9.086 1 95.31 82 LYS B C 1
ATOM 1595 O O . LYS B 1 82 ? 2.354 -27.641 -9.43 1 95.31 82 LYS B O 1
ATOM 1600 N N . VAL B 1 83 ? 3.881 -26.375 -8.305 1 97.69 83 VAL B N 1
ATOM 1601 C CA . VAL B 1 83 ? 2.893 -25.359 -7.945 1 97.69 83 VAL B CA 1
ATOM 1602 C C . VAL B 1 83 ? 3.336 -24 -8.477 1 97.69 83 VAL B C 1
ATOM 1604 O O . VAL B 1 83 ? 4.508 -23.625 -8.359 1 97.69 83 VAL B O 1
ATOM 1607 N N . GLU B 1 84 ? 2.371 -23.328 -9.117 1 98.69 84 GLU B N 1
ATOM 1608 C CA . GLU B 1 84 ? 2.621 -21.969 -9.586 1 98.69 84 GLU B CA 1
ATOM 1609 C C . GLU B 1 84 ? 1.547 -21 -9.078 1 98.69 84 GLU B C 1
ATOM 1611 O O . GLU B 1 84 ? 0.392 -21.391 -8.898 1 98.69 84 GLU B O 1
ATOM 1616 N N . TYR B 1 85 ? 1.979 -19.797 -8.883 1 98.81 85 TYR B N 1
ATOM 1617 C CA . TYR B 1 85 ? 1.081 -18.719 -8.484 1 98.81 85 TYR B CA 1
ATOM 1618 C C . TYR B 1 85 ? 0.944 -17.688 -9.602 1 98.81 85 TYR B C 1
ATOM 1620 O O . TYR B 1 85 ? 1.927 -17.328 -10.258 1 98.81 85 TYR B O 1
ATOM 1628 N N . SER B 1 86 ? -0.268 -17.234 -9.852 1 98.81 86 SER B N 1
ATOM 1629 C CA . SER B 1 86 ? -0.568 -16.188 -10.828 1 98.81 86 SER B CA 1
ATOM 1630 C C . SER B 1 86 ? -1.7 -15.289 -10.344 1 98.81 86 SER B C 1
ATOM 1632 O O . SER B 1 86 ? -2.365 -15.602 -9.352 1 98.81 86 SER B O 1
ATOM 1634 N N . LEU B 1 87 ? -1.871 -14.164 -10.953 1 98.81 87 LEU B N 1
ATOM 1635 C CA . LEU B 1 87 ? -3.004 -13.297 -10.633 1 98.81 87 LEU B CA 1
ATOM 1636 C C . LEU B 1 87 ? -4.293 -13.844 -11.234 1 98.81 87 LEU B C 1
ATOM 1638 O O . LEU B 1 87 ? -4.285 -14.359 -12.359 1 98.81 87 LEU B O 1
ATOM 1642 N N . THR B 1 88 ? -5.352 -13.742 -10.477 1 98.62 88 THR B N 1
ATOM 1643 C CA . THR B 1 88 ? -6.676 -13.969 -11.039 1 98.62 88 THR B CA 1
ATOM 1644 C C . THR B 1 88 ? -7.066 -12.828 -11.977 1 98.62 88 THR B C 1
ATOM 1646 O O . THR B 1 88 ? -6.285 -11.898 -12.188 1 98.62 88 THR B O 1
ATOM 1649 N N . GLU B 1 89 ? -8.305 -12.953 -12.531 1 97.12 89 GLU B N 1
ATOM 1650 C CA . GLU B 1 89 ? -8.789 -11.867 -13.375 1 97.12 89 GLU B CA 1
ATOM 1651 C C . GLU B 1 89 ? -8.891 -10.562 -12.594 1 97.12 89 GLU B C 1
ATOM 1653 O O . GLU B 1 89 ? -8.406 -9.523 -13.047 1 97.12 89 GLU B O 1
ATOM 1658 N N . VAL B 1 90 ? -9.539 -10.586 -11.398 1 96.94 90 VAL B N 1
ATOM 1659 C CA . VAL B 1 90 ? -9.68 -9.375 -10.594 1 96.94 90 VAL B CA 1
ATOM 1660 C C . VAL B 1 90 ? -8.305 -8.906 -10.125 1 96.94 90 VAL B C 1
ATOM 1662 O O . VAL B 1 90 ? -8.039 -7.699 -10.07 1 96.94 90 VAL B O 1
ATOM 1665 N N . GLY B 1 91 ? -7.406 -9.875 -9.797 1 98.19 91 GLY B N 1
ATOM 1666 C CA . GLY B 1 91 ? -6.035 -9.531 -9.453 1 98.19 91 GLY B CA 1
ATOM 1667 C C . GLY B 1 91 ? -5.293 -8.836 -10.578 1 98.19 91 GLY B C 1
ATOM 1668 O O . GLY B 1 91 ? -4.547 -7.887 -10.344 1 98.19 91 GLY B O 1
ATOM 1669 N N . ALA B 1 92 ? -5.512 -9.289 -11.797 1 98.25 92 ALA B N 1
ATOM 1670 C CA . ALA B 1 92 ? -4.836 -8.734 -12.969 1 98.25 92 ALA B CA 1
ATOM 1671 C C . ALA B 1 92 ? -5.266 -7.285 -13.203 1 98.25 92 ALA B C 1
ATOM 1673 O O . ALA B 1 92 ? -4.508 -6.492 -13.766 1 98.25 92 ALA B O 1
ATOM 1674 N N . GLY B 1 93 ? -6.461 -6.941 -12.727 1 97.75 93 GLY B N 1
ATOM 1675 C CA . GLY B 1 93 ? -6.902 -5.559 -12.805 1 97.75 93 GLY B CA 1
ATOM 1676 C C . GLY B 1 93 ? -5.973 -4.594 -12.086 1 97.75 93 GLY B C 1
ATOM 1677 O O . GLY B 1 93 ? -5.902 -3.414 -12.438 1 97.75 93 GLY B O 1
ATOM 1678 N N . PHE B 1 94 ? -5.234 -5.086 -11.125 1 98.38 94 PHE B N 1
ATOM 1679 C CA . PHE B 1 94 ? -4.312 -4.27 -10.344 1 98.38 9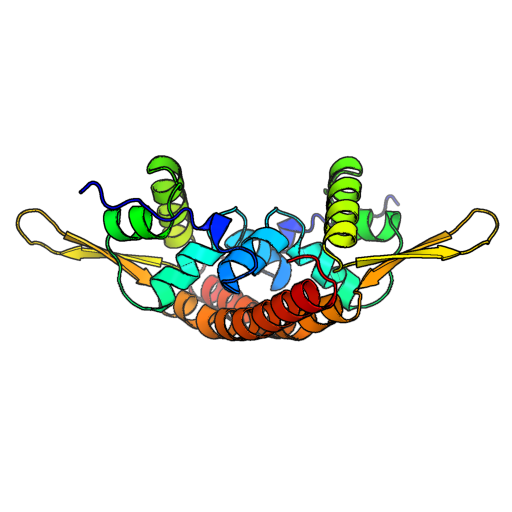4 PHE B CA 1
ATOM 1680 C C . PHE B 1 94 ? -3.164 -3.77 -11.211 1 98.38 94 PHE B C 1
ATOM 1682 O O . PHE B 1 94 ? -2.449 -2.842 -10.828 1 98.38 94 PHE B O 1
ATOM 1689 N N . LYS B 1 95 ? -2.99 -4.27 -12.406 1 98.19 95 LYS B N 1
ATOM 1690 C CA . LYS B 1 95 ? -1.902 -3.871 -13.289 1 98.19 95 LYS B CA 1
ATOM 1691 C C . LYS B 1 95 ? -1.978 -2.381 -13.617 1 98.19 95 LYS B C 1
ATOM 1693 O O . LYS B 1 95 ? -0.949 -1.73 -13.812 1 98.19 95 LYS B O 1
ATOM 1698 N N . THR B 1 96 ? -3.18 -1.873 -13.656 1 97.88 96 THR B N 1
ATOM 1699 C CA . THR B 1 96 ? -3.324 -0.444 -13.906 1 97.88 96 THR B CA 1
ATOM 1700 C C . THR B 1 96 ? -2.779 0.369 -12.734 1 97.88 96 THR B C 1
ATOM 1702 O O . THR B 1 96 ? -2.199 1.438 -12.938 1 97.88 96 THR B O 1
ATOM 1705 N N . VAL B 1 97 ? -3.012 -0.092 -11.539 1 98.5 97 VAL B N 1
ATOM 1706 C CA . VAL B 1 97 ? -2.465 0.55 -10.352 1 98.5 97 VAL B CA 1
ATOM 1707 C C . VAL B 1 97 ? -0.94 0.456 -10.367 1 98.5 97 VAL B C 1
ATOM 1709 O O . VAL B 1 97 ? -0.248 1.44 -10.102 1 98.5 97 VAL B O 1
ATOM 1712 N N . LEU B 1 98 ? -0.44 -0.729 -10.75 1 98.56 98 LEU B N 1
ATOM 1713 C CA . LEU B 1 98 ? 1.003 -0.918 -10.844 1 98.56 98 LEU B CA 1
ATOM 1714 C C . LEU B 1 98 ? 1.613 0.057 -11.844 1 98.56 98 LEU B C 1
ATOM 1716 O O . LEU B 1 98 ? 2.68 0.623 -11.594 1 98.56 98 LEU B O 1
ATOM 1720 N N . ALA B 1 99 ? 0.964 0.228 -12.953 1 98.5 99 ALA B N 1
ATOM 1721 C CA . ALA B 1 99 ? 1.459 1.165 -13.953 1 98.5 99 ALA B CA 1
ATOM 1722 C C . ALA B 1 99 ? 1.525 2.584 -13.398 1 98.5 99 ALA B C 1
ATOM 1724 O O . ALA B 1 99 ? 2.498 3.305 -13.633 1 98.5 99 ALA B O 1
ATOM 1725 N N . SER B 1 100 ? 0.496 3.021 -12.688 1 98.38 100 SER B N 1
ATOM 1726 C CA . SER B 1 100 ? 0.479 4.344 -12.07 1 98.38 100 SER B CA 1
ATOM 1727 C C . SER B 1 100 ? 1.56 4.469 -11.008 1 98.38 100 SER B C 1
ATOM 1729 O O . SER B 1 100 ? 2.203 5.512 -10.883 1 98.38 100 SER B O 1
ATOM 1731 N N . LEU B 1 101 ? 1.789 3.393 -10.258 1 98.31 101 LEU B N 1
ATOM 1732 C CA . LEU B 1 101 ? 2.832 3.375 -9.234 1 98.31 101 LEU B CA 1
ATOM 1733 C C . LEU B 1 101 ? 4.215 3.471 -9.875 1 98.31 101 LEU B C 1
ATOM 1735 O O . LEU B 1 101 ? 5.113 4.113 -9.328 1 98.31 101 LEU B O 1
ATOM 1739 N N . GLU B 1 102 ? 4.371 2.785 -10.977 1 98.38 102 GLU B N 1
ATOM 1740 C CA . GLU B 1 102 ? 5.641 2.873 -11.688 1 98.38 102 GLU B CA 1
ATOM 1741 C C . GLU B 1 102 ? 5.953 4.312 -12.078 1 98.38 102 GLU B C 1
ATOM 1743 O O . GLU B 1 102 ? 7.062 4.801 -11.844 1 98.38 102 GLU B O 1
ATOM 1748 N N . ASN B 1 103 ? 4.969 4.934 -12.641 1 98.25 103 ASN B N 1
ATOM 1749 C CA . ASN B 1 103 ? 5.148 6.32 -13.062 1 98.25 103 ASN B CA 1
ATOM 1750 C C . ASN B 1 103 ? 5.422 7.234 -11.875 1 98.25 103 ASN B C 1
ATOM 1752 O O . ASN B 1 103 ? 6.391 7.996 -11.883 1 98.25 103 ASN B O 1
ATOM 1756 N N . TRP B 1 104 ? 4.613 7.168 -10.883 1 98.31 104 TRP B N 1
ATOM 1757 C CA . TRP B 1 104 ? 4.77 8.016 -9.711 1 98.31 104 TRP B CA 1
ATOM 1758 C C . TRP B 1 104 ? 6.062 7.691 -8.969 1 98.31 104 TRP B C 1
ATOM 1760 O O . TRP B 1 104 ? 6.758 8.594 -8.492 1 98.31 104 TRP B O 1
ATOM 1770 N N . GLY B 1 105 ? 6.34 6.371 -8.812 1 98.31 105 GLY B N 1
ATOM 1771 C CA . GLY B 1 105 ? 7.578 5.969 -8.172 1 98.31 105 GLY B CA 1
ATOM 1772 C C . GLY B 1 105 ? 8.812 6.543 -8.844 1 98.31 105 GLY B C 1
ATOM 1773 O O . GLY B 1 105 ? 9.742 6.988 -8.164 1 98.31 105 GLY B O 1
ATOM 1774 N N . ASN B 1 106 ? 8.805 6.504 -10.141 1 98.56 106 ASN B N 1
ATOM 1775 C CA . ASN B 1 106 ? 9.922 7.082 -10.883 1 98.56 106 ASN B CA 1
ATOM 1776 C C . ASN B 1 106 ? 10.023 8.586 -10.656 1 98.56 106 ASN B C 1
ATOM 1778 O O . ASN B 1 106 ? 11.125 9.125 -10.523 1 98.56 106 ASN B O 1
ATOM 1782 N N . GLN B 1 107 ? 8.922 9.258 -10.641 1 98.25 107 GLN B N 1
ATOM 1783 C CA . GLN B 1 107 ? 8.914 10.688 -10.328 1 98.25 107 GLN B CA 1
ATOM 1784 C C . GLN B 1 107 ? 9.5 10.945 -8.945 1 98.25 107 GLN B C 1
ATOM 1786 O O . GLN B 1 107 ? 10.258 11.898 -8.75 1 98.25 107 GLN B O 1
ATOM 1791 N N . TYR B 1 108 ? 9.094 10.156 -7.984 1 98.5 108 TYR B N 1
ATOM 1792 C CA . TYR B 1 108 ? 9.594 10.305 -6.621 1 98.5 108 TYR B CA 1
ATOM 1793 C C . TYR B 1 108 ? 11.102 10.07 -6.566 1 98.5 108 TYR B C 1
ATOM 1795 O O . TYR B 1 108 ? 11.82 10.797 -5.883 1 98.5 108 TYR B O 1
ATOM 1803 N N . ILE B 1 109 ? 11.562 9.062 -7.27 1 98.56 109 ILE B N 1
ATOM 1804 C CA . ILE B 1 109 ? 12.984 8.758 -7.312 1 98.56 109 ILE B CA 1
ATOM 1805 C C . ILE B 1 109 ? 13.742 9.945 -7.902 1 98.56 109 ILE B C 1
ATOM 1807 O O . ILE B 1 109 ? 14.797 10.336 -7.391 1 98.56 109 ILE B O 1
ATOM 1811 N N . ASP B 1 110 ? 13.211 10.523 -8.961 1 98.38 110 ASP B N 1
ATOM 1812 C CA . ASP B 1 110 ? 13.82 11.711 -9.555 1 98.38 110 ASP B CA 1
ATOM 1813 C C . ASP B 1 110 ? 13.867 12.867 -8.555 1 98.38 110 ASP B C 1
ATOM 1815 O O . ASP B 1 110 ? 14.852 13.594 -8.477 1 98.38 110 ASP B O 1
ATOM 1819 N N . TYR B 1 111 ? 12.773 13.047 -7.871 1 97.94 111 TYR B N 1
ATOM 1820 C CA . TYR B 1 111 ? 12.695 14.062 -6.82 1 97.94 111 TYR B CA 1
ATOM 1821 C C . TYR B 1 111 ? 13.797 13.844 -5.781 1 97.94 111 TYR B C 1
ATOM 1823 O O . TYR B 1 111 ? 14.469 14.797 -5.379 1 97.94 111 TYR B O 1
ATOM 1831 N N . MET B 1 112 ? 13.969 12.594 -5.316 1 97.44 112 MET B N 1
ATOM 1832 C CA . MET B 1 112 ? 14.977 12.289 -4.309 1 97.44 112 MET B CA 1
ATOM 1833 C C . MET B 1 112 ? 16.375 12.578 -4.832 1 97.44 112 MET B C 1
ATOM 1835 O O . MET B 1 112 ? 17.234 13.078 -4.094 1 97.44 112 MET B O 1
ATOM 1839 N N . LYS B 1 113 ? 16.625 12.242 -6.098 1 97.69 113 LYS B N 1
ATOM 1840 C CA . LYS B 1 113 ? 17.922 12.539 -6.715 1 97.69 113 LYS B CA 1
ATOM 1841 C C . LYS B 1 113 ? 18.172 14.047 -6.75 1 97.69 113 LYS B C 1
ATOM 1843 O O . LYS B 1 113 ? 19.266 14.5 -6.379 1 97.69 113 LYS B O 1
ATOM 1848 N N . ALA B 1 114 ? 17.203 14.75 -7.195 1 97.25 114 ALA B N 1
ATOM 1849 C CA . ALA B 1 114 ? 17.312 16.203 -7.312 1 97.25 114 ALA B CA 1
ATOM 1850 C C . ALA B 1 114 ? 17.547 16.844 -5.949 1 97.25 114 ALA B C 1
ATOM 1852 O O . ALA B 1 114 ? 18.25 17.859 -5.836 1 97.25 114 ALA B O 1
ATOM 1853 N N . ALA B 1 115 ? 16.938 16.281 -4.934 1 95.12 115 ALA B N 1
ATOM 1854 C CA . ALA B 1 115 ? 17.062 16.812 -3.576 1 95.12 115 ALA B CA 1
ATOM 1855 C C . ALA B 1 115 ? 18.344 16.344 -2.906 1 95.12 115 ALA B C 1
ATOM 1857 O O . ALA B 1 115 ? 18.641 16.734 -1.777 1 95.12 115 ALA B O 1
ATOM 1858 N N . GLY B 1 116 ? 19.156 15.461 -3.607 1 94.75 116 GLY B N 1
ATOM 1859 C CA . GLY B 1 116 ? 20.406 14.953 -3.07 1 94.75 116 GLY B CA 1
ATOM 1860 C C . GLY B 1 116 ? 20.219 13.898 -2 1 94.75 116 GLY B C 1
ATOM 1861 O O . GLY B 1 116 ? 21.047 13.758 -1.1 1 94.75 116 GLY B O 1
ATOM 1862 N N . ARG B 1 117 ? 19.078 13.312 -2.025 1 92.62 117 ARG B N 1
ATOM 1863 C CA . ARG B 1 117 ? 18.766 12.312 -1.01 1 92.62 117 ARG B CA 1
ATOM 1864 C C . ARG B 1 117 ? 19.25 10.93 -1.44 1 92.62 117 ARG B C 1
ATOM 1866 O O . ARG B 1 117 ? 19.25 9.992 -0.642 1 92.62 117 ARG B O 1
ATOM 1873 N N . ILE B 1 118 ? 19.516 10.844 -2.68 1 92.31 118 ILE B N 1
ATOM 1874 C CA . ILE B 1 118 ? 20.125 9.633 -3.221 1 92.31 118 ILE B CA 1
ATOM 1875 C C . ILE B 1 118 ? 21.047 9.984 -4.375 1 92.31 118 ILE B C 1
ATOM 1877 O O . ILE B 1 118 ? 20.953 11.078 -4.945 1 92.31 118 ILE B O 1
#

Organism: Veillonella parvula (NCBI:txid29466)

Sequence (236 aa):
MAEQLVNVHDLVGRCPFATSQKLLAGKWSLLIMHELSEGPVRFRELERRLHPITQATLTRALRQMEDDGLVHREVYGTIPPKVEYSLTEVGAGFKTVLASLENWGNQYIDYMKAAGRIMAEQLVNVHDLVGRCPFATSQKLLAGKWSLLIMHELSEGPVRFRELERRLHPITQATLTRALRQMEDDGLVHREVYGTIPPKVEYSLTEVGAGFKTVLASLENWGNQYIDYMKAAGRI

Radius of gyration: 19.28 Å; Cα contacts (8 Å, |Δi|>4): 318; chains: 2; bounding box: 54×68×36 Å

Solvent-accessible surface area (backbone atoms only — not comparable to full-atom values): 12735 Å² total; per-residue (Å²): 126,80,78,77,74,55,49,39,76,73,32,44,73,75,34,27,60,44,32,42,41,64,70,45,41,49,85,51,39,60,59,51,52,52,58,27,70,77,37,71,41,35,66,67,57,51,42,50,67,44,19,82,58,50,69,68,58,50,53,52,52,52,50,50,34,35,75,70,51,31,35,40,80,45,78,42,94,49,93,71,69,43,57,37,34,27,51,26,75,71,32,50,52,45,50,57,32,51,53,35,38,41,54,42,23,45,52,46,37,50,50,34,41,75,71,64,73,92,126,79,79,78,71,56,50,39,76,73,32,43,73,75,34,26,61,45,34,42,41,64,69,44,39,50,82,50,40,58,58,50,52,54,60,27,70,76,37,72,43,35,67,68,56,50,43,50,67,43,18,82,56,50,70,69,57,50,52,51,51,52,50,50,34,35,76,71,51,31,36,41,80,45,78,42,93,50,93,72,70,43,57,36,35,27,51,27,76,70,31,50,51,45,51,59,30,50,52,35,39,40,55,41,22,45,51,48,34,50,50,34,41,75,71,64,74,92

Secondary structure (DSSP, 8-state):
-------GGGGTTT-HHHHHHHHT-SSSHHHHHHHHHTS-EEHHHHHHHTTT--HHHHHHHHHHHHHTTSEEEEEE-SSS-EEEEEE-HHHHTTHHHHHHHHHHHHHHHHHHHHTT--/-------GGGGTTT-HHHHHHHHT-SSSHHHHHHHHHTS-B-HHHHHHHTTT--HHHHHHHHHHHHHTTSEEEEEE-SSS-EEEEEE-HHHHTTHHHHHHHHHHHHHHHHHHHHTT--